Protein AF-A0A954M7Y9-F1 (afdb_monomer)

Structure (mmCIF, N/CA/C/O backbone):
data_AF-A0A954M7Y9-F1
#
_entry.id   AF-A0A954M7Y9-F1
#
loop_
_atom_site.group_PDB
_atom_site.id
_atom_site.type_symbol
_atom_site.label_atom_id
_atom_site.label_alt_id
_atom_site.label_comp_id
_atom_site.label_asym_id
_atom_site.label_entity_id
_atom_site.label_seq_id
_atom_site.pdbx_PDB_ins_code
_atom_site.Cartn_x
_atom_site.Cartn_y
_atom_site.Cartn_z
_atom_site.occupancy
_atom_site.B_iso_or_equiv
_atom_site.auth_seq_id
_atom_site.auth_comp_id
_atom_site.auth_asym_id
_atom_site.auth_atom_id
_atom_site.pdbx_PDB_model_num
ATOM 1 N N . MET A 1 1 ? 29.057 -4.338 -4.081 1.00 50.22 1 MET A N 1
ATOM 2 C CA . MET A 1 1 ? 27.644 -3.899 -4.056 1.00 50.22 1 MET A CA 1
ATOM 3 C C . MET A 1 1 ? 27.413 -3.134 -5.351 1.00 50.22 1 MET A C 1
ATOM 5 O O . MET A 1 1 ? 28.116 -2.159 -5.565 1.00 50.22 1 MET A O 1
ATOM 9 N N . LYS A 1 2 ? 26.585 -3.633 -6.277 1.00 58.19 2 LYS A N 1
ATOM 10 C CA . LYS A 1 2 ? 26.382 -2.976 -7.580 1.00 58.19 2 LYS A CA 1
ATOM 11 C C . LYS A 1 2 ? 25.437 -1.792 -7.351 1.00 58.19 2 LYS A C 1
ATOM 13 O O . LYS A 1 2 ? 24.312 -2.021 -6.918 1.00 58.19 2 LYS A O 1
ATOM 18 N N . MET A 1 3 ? 25.913 -0.558 -7.530 1.00 68.38 3 MET A N 1
ATOM 19 C CA . MET A 1 3 ? 25.055 0.622 -7.391 1.00 68.38 3 MET A CA 1
ATOM 20 C C . MET A 1 3 ? 24.027 0.617 -8.523 1.00 68.38 3 MET A C 1
ATOM 22 O O . MET A 1 3 ? 24.377 0.415 -9.684 1.00 68.38 3 MET A O 1
ATOM 26 N N . LEU A 1 4 ? 22.752 0.757 -8.165 1.00 80.38 4 LEU A N 1
ATOM 27 C CA . LEU A 1 4 ? 21.644 0.832 -9.109 1.00 80.38 4 LEU A CA 1
ATOM 28 C C . LEU A 1 4 ? 21.213 2.290 -9.204 1.00 80.38 4 LEU A C 1
ATOM 30 O O . LEU A 1 4 ? 20.890 2.902 -8.189 1.00 80.38 4 LEU A O 1
ATOM 34 N N . PHE A 1 5 ? 21.192 2.822 -10.419 1.00 85.19 5 PHE A N 1
ATOM 35 C CA . PHE A 1 5 ? 20.725 4.175 -10.700 1.00 85.19 5 PHE A CA 1
ATOM 36 C C . PHE A 1 5 ? 19.324 4.122 -11.306 1.00 85.19 5 PHE A C 1
ATOM 38 O O . PHE A 1 5 ? 18.999 3.195 -12.054 1.00 85.19 5 PHE A O 1
ATOM 45 N N . VAL A 1 6 ? 18.493 5.116 -10.997 1.00 88.38 6 VAL A N 1
ATOM 46 C CA . VAL A 1 6 ? 17.108 5.209 -11.477 1.00 88.38 6 VAL A CA 1
ATOM 47 C C . VAL A 1 6 ? 16.967 6.420 -12.393 1.00 88.38 6 VAL A C 1
ATOM 49 O O . VAL A 1 6 ? 17.434 7.509 -12.075 1.00 88.38 6 VAL A O 1
ATOM 52 N N . CYS A 1 7 ? 16.327 6.233 -13.546 1.00 87.50 7 CYS A N 1
ATOM 53 C CA . CYS A 1 7 ? 16.058 7.308 -14.492 1.00 87.50 7 CYS A CA 1
ATOM 54 C C . CYS A 1 7 ? 15.061 8.329 -13.908 1.00 87.50 7 CYS A C 1
ATOM 56 O O . CYS A 1 7 ? 13.971 7.916 -13.502 1.00 87.50 7 CYS A O 1
ATOM 58 N N . PRO A 1 8 ? 15.343 9.643 -13.971 1.00 84.88 8 PRO A N 1
ATOM 59 C CA . PRO A 1 8 ? 14.463 10.677 -13.426 1.00 84.88 8 PRO A CA 1
ATOM 60 C C . PRO A 1 8 ? 13.205 10.925 -14.270 1.00 84.88 8 PRO A C 1
ATOM 62 O O . PRO A 1 8 ? 12.248 11.508 -13.783 1.00 84.88 8 PRO A O 1
ATOM 65 N N . ARG A 1 9 ? 13.176 10.476 -15.533 1.00 83.12 9 ARG A N 1
ATOM 66 C CA . ARG A 1 9 ? 12.019 10.641 -16.432 1.00 83.12 9 ARG A CA 1
ATOM 67 C C . ARG A 1 9 ? 11.003 9.507 -16.323 1.00 83.12 9 ARG A C 1
ATOM 69 O O . ARG A 1 9 ? 9.806 9.7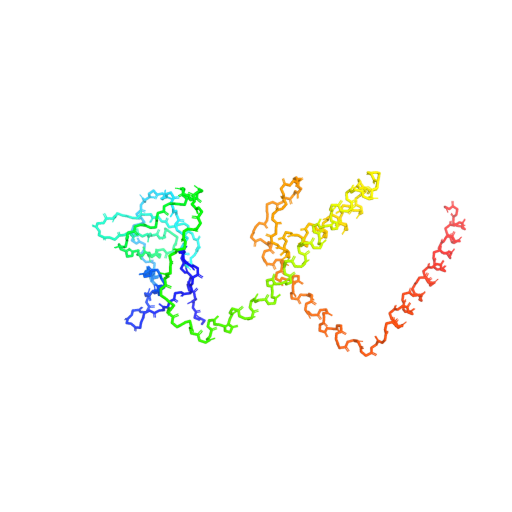49 -16.350 1.00 83.12 9 ARG A O 1
ATOM 76 N N . CYS A 1 10 ? 11.472 8.260 -16.277 1.00 84.00 10 CYS A N 1
ATOM 77 C CA . CYS A 1 10 ? 10.605 7.081 -16.395 1.00 84.00 10 CYS A CA 1
ATOM 78 C C . CYS A 1 10 ? 10.704 6.110 -15.211 1.00 84.00 10 CYS A C 1
ATOM 80 O O . CYS A 1 10 ? 10.121 5.027 -15.266 1.00 84.00 10 CYS A O 1
ATOM 82 N N . HIS A 1 11 ? 11.503 6.445 -14.193 1.00 85.62 11 HIS A N 1
ATOM 83 C CA . HIS A 1 11 ? 11.693 5.672 -12.961 1.00 85.62 11 HIS A CA 1
ATOM 84 C C . HIS A 1 11 ? 12.104 4.204 -13.185 1.00 85.62 11 HIS A C 1
ATOM 86 O O . HIS A 1 11 ? 11.869 3.337 -12.344 1.00 85.62 11 HIS A O 1
ATOM 92 N N . ARG A 1 12 ? 12.741 3.900 -14.325 1.00 86.12 12 ARG A N 1
ATOM 93 C CA . ARG A 1 12 ? 13.342 2.585 -14.589 1.00 86.12 12 ARG A CA 1
ATOM 94 C C . ARG A 1 12 ? 14.812 2.573 -14.199 1.00 86.12 12 ARG A C 1
ATOM 96 O O . ARG A 1 12 ? 15.479 3.604 -14.229 1.00 86.12 12 ARG A O 1
ATOM 103 N N . ILE A 1 13 ? 15.304 1.383 -13.873 1.00 87.75 13 ILE A N 1
ATOM 104 C CA . ILE A 1 13 ? 16.714 1.137 -13.572 1.00 87.75 13 ILE A CA 1
ATOM 105 C C . ILE A 1 13 ? 17.544 1.391 -14.836 1.00 87.75 13 ILE A C 1
ATOM 107 O O . ILE A 1 13 ? 17.198 0.897 -15.912 1.00 87.75 13 ILE A O 1
ATOM 111 N N . LEU A 1 14 ? 18.621 2.163 -14.697 1.00 87.75 14 LEU A N 1
ATOM 112 C CA . LEU A 1 14 ? 19.574 2.400 -15.773 1.00 87.75 14 LEU A CA 1
ATOM 113 C C . LEU A 1 14 ? 20.477 1.180 -15.963 1.00 87.75 14 LEU A C 1
ATOM 115 O O . LEU A 1 14 ? 20.883 0.528 -14.997 1.00 87.75 14 LEU A O 1
ATOM 119 N N . VAL A 1 15 ? 20.809 0.885 -17.215 1.00 88.12 15 VAL A N 1
ATOM 120 C CA . VAL A 1 15 ? 21.689 -0.230 -17.568 1.00 88.12 15 VAL A CA 1
ATOM 121 C C . VAL A 1 15 ? 23.091 0.326 -17.820 1.00 88.12 15 VAL A C 1
ATOM 123 O O . VAL A 1 15 ? 23.203 1.284 -18.584 1.00 88.12 15 VAL A O 1
ATOM 126 N N . PRO A 1 16 ? 24.146 -0.213 -17.180 1.00 85.69 16 PRO A N 1
ATOM 127 C CA . PRO A 1 16 ? 25.512 0.201 -17.481 1.00 85.69 16 PRO A CA 1
ATOM 128 C C . PRO A 1 16 ? 25.842 -0.146 -18.931 1.00 85.69 16 PRO A C 1
ATOM 130 O O . PRO A 1 16 ? 25.534 -1.250 -19.392 1.00 85.69 16 PRO A O 1
ATOM 133 N N . ASP A 1 17 ? 26.458 0.793 -19.635 1.00 80.25 17 ASP A N 1
ATOM 134 C CA . ASP A 1 17 ? 26.975 0.554 -20.971 1.00 80.25 17 ASP A CA 1
ATOM 135 C C . ASP A 1 17 ? 28.218 -0.347 -20.896 1.00 80.25 17 ASP A C 1
ATOM 137 O O . ASP A 1 17 ? 29.074 -0.180 -20.027 1.00 80.25 17 ASP A O 1
ATOM 141 N N . ALA A 1 18 ? 28.305 -1.343 -21.778 1.00 71.25 18 ALA A N 1
ATOM 142 C CA . ALA A 1 18 ? 29.371 -2.343 -21.721 1.00 71.25 18 ALA A CA 1
ATOM 143 C C . ALA A 1 18 ? 30.745 -1.788 -22.142 1.00 71.25 18 ALA A C 1
ATOM 145 O O . ALA A 1 18 ? 31.764 -2.374 -21.775 1.00 71.25 18 ALA A O 1
ATOM 146 N N . GLU A 1 19 ? 30.785 -0.683 -22.895 1.00 73.56 19 GLU A N 1
ATOM 147 C CA . GLU A 1 19 ? 32.031 -0.045 -23.335 1.00 73.56 19 GLU A CA 1
ATOM 148 C C . GLU A 1 19 ? 32.520 1.034 -22.359 1.00 73.56 19 GLU A C 1
ATOM 150 O O . GLU A 1 19 ? 33.711 1.349 -22.339 1.00 73.56 19 GLU A O 1
ATOM 155 N N . GLN A 1 20 ? 31.634 1.606 -21.537 1.00 72.62 20 GLN A N 1
ATOM 156 C CA . GLN A 1 20 ? 31.947 2.736 -20.662 1.00 72.62 20 GLN A CA 1
ATOM 157 C C . GLN A 1 20 ? 31.440 2.492 -19.234 1.00 72.62 20 GLN A C 1
ATOM 159 O O . GLN A 1 20 ? 30.285 2.749 -18.918 1.00 72.62 20 GLN A O 1
ATOM 164 N N . ASP A 1 21 ? 32.349 2.109 -18.332 1.00 70.94 21 ASP A N 1
ATOM 165 C CA . ASP A 1 21 ? 32.063 1.712 -16.934 1.00 70.94 21 ASP A CA 1
ATOM 166 C C . ASP A 1 21 ? 31.402 2.814 -16.062 1.00 70.94 21 ASP A C 1
ATOM 168 O O . ASP A 1 21 ? 30.919 2.568 -14.961 1.00 70.94 21 ASP A O 1
ATOM 172 N N . SER A 1 22 ? 31.353 4.055 -16.563 1.00 80.50 22 SER A N 1
ATOM 173 C CA . SER A 1 22 ? 30.741 5.223 -15.903 1.00 80.50 22 SER A CA 1
ATOM 174 C C . SER A 1 22 ? 29.470 5.735 -16.589 1.00 80.50 22 SER A C 1
ATOM 176 O O . SER A 1 22 ? 28.897 6.726 -16.128 1.00 80.50 22 SER A O 1
ATOM 178 N N . LEU A 1 23 ? 29.039 5.098 -17.682 1.00 86.00 23 LEU A N 1
ATOM 179 C CA . LEU A 1 23 ? 27.880 5.494 -18.474 1.00 86.00 23 LEU A CA 1
ATOM 180 C C . LEU A 1 23 ? 26.717 4.531 -18.229 1.00 86.00 23 LEU A C 1
ATOM 182 O O . LEU A 1 23 ? 26.855 3.315 -18.322 1.00 86.00 23 LEU A O 1
ATOM 186 N N . TYR A 1 24 ? 25.549 5.092 -17.950 1.00 87.25 24 TYR A N 1
ATOM 187 C CA . TYR A 1 24 ? 24.329 4.354 -17.669 1.00 87.25 24 TYR A CA 1
ATOM 188 C C . TYR A 1 24 ? 23.220 4.847 -18.586 1.00 87.25 24 TYR A C 1
ATOM 190 O O . TYR A 1 24 ? 22.894 6.031 -18.586 1.00 87.25 24 TYR A O 1
ATOM 198 N N . VAL A 1 25 ? 22.616 3.948 -19.355 1.00 88.56 25 VAL A N 1
ATOM 199 C CA . VAL A 1 25 ? 21.625 4.302 -20.374 1.00 88.56 25 VAL A CA 1
ATOM 200 C C . VAL A 1 25 ? 20.242 3.826 -19.953 1.00 88.56 25 VAL A C 1
ATOM 202 O O . VAL A 1 25 ? 20.046 2.723 -19.433 1.00 88.56 25 VAL A O 1
ATOM 205 N N . CYS A 1 26 ? 19.254 4.677 -20.191 1.00 87.75 26 CYS A N 1
ATOM 206 C CA . CYS A 1 26 ? 17.858 4.350 -20.008 1.00 87.75 26 CYS A CA 1
ATOM 207 C C . CYS A 1 26 ? 17.256 3.840 -21.323 1.00 87.75 26 CYS A C 1
ATOM 209 O O . CYS A 1 26 ? 16.999 4.622 -22.234 1.00 87.75 26 CYS A O 1
ATOM 211 N N . LEU A 1 27 ? 16.960 2.541 -21.416 1.00 83.88 27 LEU A N 1
ATOM 212 C CA . LEU A 1 27 ? 16.336 1.949 -22.609 1.00 83.88 27 LEU A CA 1
ATOM 213 C C . LEU A 1 27 ? 15.008 2.609 -23.052 1.00 83.88 27 LEU A C 1
ATOM 215 O O . LEU A 1 27 ? 14.814 2.753 -24.254 1.00 83.88 27 LEU A O 1
ATOM 219 N N . PRO A 1 28 ? 14.067 2.983 -22.158 1.00 82.31 28 PRO A N 1
ATOM 220 C CA . PRO A 1 28 ? 12.777 3.534 -22.588 1.00 82.31 28 PRO A CA 1
ATOM 221 C C . PRO A 1 28 ? 12.815 5.000 -23.042 1.00 82.31 28 PRO A C 1
ATOM 223 O O . PRO A 1 28 ? 12.050 5.348 -23.934 1.00 82.31 28 PRO A O 1
ATOM 226 N N . CYS A 1 29 ? 13.638 5.865 -22.435 1.00 82.06 29 CYS A N 1
ATOM 227 C CA . CYS A 1 29 ? 13.693 7.289 -22.806 1.00 82.06 29 CYS A CA 1
ATOM 228 C C . CYS A 1 29 ? 14.937 7.668 -23.619 1.00 82.06 29 CYS A C 1
ATOM 230 O O . CYS A 1 29 ? 15.011 8.784 -24.122 1.00 82.06 29 CYS A O 1
ATOM 232 N N . GLY A 1 30 ? 15.919 6.771 -23.733 1.00 82.75 30 GLY A N 1
ATOM 233 C CA . GLY A 1 30 ? 17.179 7.020 -24.430 1.00 82.75 30 GLY A CA 1
ATOM 234 C C . GLY A 1 30 ? 18.128 7.984 -23.713 1.00 82.75 30 GLY A C 1
ATOM 235 O O . GLY A 1 30 ? 19.160 8.322 -24.277 1.00 82.75 30 GLY A O 1
ATOM 236 N N . GLY A 1 31 ? 17.798 8.440 -22.500 1.00 86.12 31 GLY A N 1
ATOM 237 C CA . GLY A 1 31 ? 18.672 9.310 -21.713 1.00 86.12 31 GLY A CA 1
ATOM 238 C C . GLY A 1 31 ? 19.888 8.569 -21.162 1.00 86.12 31 GLY A C 1
ATOM 239 O O . GLY A 1 31 ? 19.782 7.399 -20.774 1.00 86.12 31 GLY A O 1
ATOM 240 N N . SER A 1 32 ? 21.022 9.259 -21.102 1.00 87.81 32 SER A N 1
ATOM 241 C CA . SER A 1 32 ? 22.279 8.752 -20.550 1.00 87.81 32 SER A CA 1
ATOM 242 C C . SER A 1 32 ? 22.670 9.512 -19.285 1.00 87.81 32 SER A C 1
ATOM 244 O O . SER A 1 32 ? 22.605 10.736 -19.213 1.00 87.81 32 SER A O 1
ATOM 246 N N . PHE A 1 33 ? 23.102 8.769 -18.271 1.00 88.44 33 PHE A N 1
ATOM 247 C CA . PHE A 1 33 ? 23.681 9.286 -17.040 1.00 88.44 33 PHE A CA 1
ATOM 248 C C . PHE A 1 33 ? 25.157 8.928 -16.985 1.00 88.44 33 PHE A C 1
ATOM 250 O O . PHE A 1 33 ? 25.519 7.762 -17.142 1.00 88.44 33 PHE A O 1
ATOM 257 N N . ARG A 1 34 ? 26.007 9.910 -16.696 1.00 87.50 34 ARG A N 1
ATOM 258 C CA . ARG A 1 34 ? 27.433 9.694 -16.487 1.00 87.50 34 ARG A CA 1
ATOM 259 C C . ARG A 1 34 ? 27.809 10.019 -15.049 1.00 87.50 34 ARG A C 1
ATOM 261 O O . ARG A 1 34 ? 27.655 11.160 -14.604 1.00 87.50 34 ARG A O 1
ATOM 268 N N . GLN A 1 35 ? 28.318 9.018 -14.335 1.00 83.19 35 GLN A N 1
ATOM 269 C CA . GLN A 1 35 ? 28.834 9.186 -12.980 1.00 83.19 35 GLN A CA 1
ATOM 270 C C . GLN A 1 35 ? 30.300 9.629 -13.044 1.00 83.19 35 GLN A C 1
ATOM 272 O O . GLN A 1 35 ? 31.119 8.989 -13.700 1.00 83.19 35 GLN A O 1
ATOM 277 N N . GLN A 1 36 ? 30.647 10.725 -12.372 1.00 74.12 36 GLN A N 1
ATOM 278 C CA . GLN A 1 36 ? 32.036 11.168 -12.284 1.00 74.12 36 GLN A CA 1
ATOM 279 C C . GLN A 1 36 ? 32.740 10.398 -11.158 1.00 74.12 36 GLN A C 1
ATOM 281 O O . GLN A 1 36 ? 32.291 10.425 -10.015 1.00 74.12 36 GLN A O 1
ATOM 286 N N . ALA A 1 37 ? 33.800 9.660 -11.501 1.00 58.03 37 ALA A N 1
ATOM 287 C CA . ALA A 1 37 ? 34.516 8.785 -10.568 1.00 58.03 37 ALA A CA 1
ATOM 288 C C . ALA A 1 37 ? 35.579 9.516 -9.728 1.00 58.03 37 ALA A C 1
ATOM 290 O O . ALA A 1 37 ? 35.956 9.015 -8.676 1.00 58.03 37 ALA A O 1
ATOM 291 N N . ASP A 1 38 ? 36.022 10.701 -10.158 1.00 54.16 38 ASP A N 1
ATOM 292 C CA . ASP A 1 38 ? 37.025 11.498 -9.453 1.00 54.16 38 ASP A CA 1
ATOM 293 C C . ASP A 1 38 ? 36.546 12.940 -9.293 1.00 54.16 38 ASP A C 1
ATOM 295 O O . ASP A 1 38 ? 36.339 13.672 -10.267 1.00 54.16 38 ASP A O 1
ATOM 299 N N . ALA A 1 39 ? 36.366 13.336 -8.035 1.00 47.41 39 ALA A N 1
ATOM 300 C CA . ALA A 1 39 ? 36.046 14.688 -7.611 1.00 47.41 39 ALA A CA 1
ATOM 301 C C . ALA A 1 39 ? 37.297 15.579 -7.700 1.00 47.41 39 ALA A C 1
ATOM 303 O O . ALA A 1 39 ? 37.823 16.048 -6.694 1.00 47.41 39 ALA A O 1
ATOM 304 N N . LEU A 1 40 ? 37.785 15.828 -8.914 1.00 43.38 40 LEU A N 1
ATOM 305 C CA . LEU A 1 40 ? 38.486 17.077 -9.178 1.00 43.38 40 LEU A CA 1
ATOM 306 C C . LEU A 1 40 ? 37.408 18.078 -9.568 1.00 43.38 40 LEU A C 1
ATOM 308 O O . LEU A 1 40 ? 36.764 17.946 -10.604 1.00 43.38 40 LEU A O 1
ATOM 312 N N . GLN A 1 41 ? 37.163 19.002 -8.645 1.00 52.00 41 GLN A N 1
ATOM 313 C CA . GLN A 1 41 ? 36.167 20.062 -8.691 1.00 52.00 41 GLN A CA 1
ATOM 314 C C . GLN A 1 41 ? 36.421 20.995 -9.889 1.00 52.00 41 GLN A C 1
ATOM 316 O O . GLN A 1 41 ? 36.915 22.110 -9.735 1.00 52.00 41 GLN A O 1
ATOM 321 N N . GLU A 1 42 ? 36.124 20.540 -11.103 1.00 50.16 42 GLU A N 1
ATOM 322 C CA . GLU A 1 42 ? 35.967 21.433 -12.243 1.00 50.16 42 GLU A CA 1
ATOM 323 C C . GLU A 1 42 ? 34.740 22.307 -11.972 1.00 50.16 42 GLU A C 1
ATOM 325 O O . GLU A 1 42 ? 33.713 21.834 -11.480 1.00 50.16 42 GLU A O 1
ATOM 330 N N . ALA A 1 43 ? 34.917 23.613 -12.178 1.00 48.44 43 ALA A N 1
ATOM 331 C CA . ALA A 1 43 ? 34.024 24.667 -11.718 1.00 48.44 43 ALA A CA 1
ATOM 332 C C . ALA A 1 43 ? 32.549 24.326 -11.968 1.00 48.44 43 ALA A C 1
ATOM 334 O O . ALA A 1 43 ? 32.127 24.149 -13.110 1.00 48.44 43 ALA A O 1
ATOM 335 N N . VAL A 1 44 ? 31.779 24.256 -10.878 1.00 52.72 44 VAL A N 1
ATOM 336 C CA . VAL A 1 44 ? 30.323 24.106 -10.909 1.00 52.72 44 VAL A CA 1
ATOM 337 C C . VAL A 1 44 ? 29.765 25.212 -11.809 1.00 52.72 44 VAL A C 1
ATOM 339 O O . VAL A 1 44 ? 29.947 26.386 -11.477 1.00 52.72 44 VAL A O 1
ATOM 342 N N . PRO A 1 45 ? 29.117 24.892 -12.943 1.00 54.66 45 PRO A N 1
ATOM 343 C CA . PRO A 1 45 ? 28.425 25.911 -13.705 1.00 54.66 45 PRO A CA 1
ATOM 344 C C . PRO A 1 45 ? 27.275 26.431 -12.839 1.00 54.66 45 PRO A C 1
ATOM 346 O O . PRO A 1 45 ? 26.382 25.677 -12.452 1.00 54.66 45 PRO A O 1
ATOM 349 N N . THR A 1 46 ? 27.322 27.717 -12.501 1.00 53.97 46 THR A N 1
ATOM 350 C CA . THR A 1 46 ? 26.238 28.438 -11.827 1.00 53.97 46 THR A CA 1
ATOM 351 C C . THR A 1 46 ? 25.088 28.610 -12.822 1.00 53.97 46 THR A C 1
ATOM 353 O O . THR A 1 46 ? 24.949 29.653 -13.454 1.00 53.97 46 THR A O 1
ATOM 356 N N . GLY A 1 47 ? 24.339 27.538 -13.064 1.00 56.91 47 GLY A N 1
ATOM 357 C CA . GLY A 1 47 ? 23.129 27.564 -13.879 1.00 56.91 47 GLY A CA 1
ATOM 358 C C . GLY A 1 47 ? 21.895 27.838 -13.023 1.00 56.91 47 GLY A C 1
ATOM 359 O O . GLY A 1 47 ? 21.886 27.596 -11.814 1.00 56.91 47 GLY A O 1
ATOM 360 N N . GLU A 1 48 ? 20.860 28.371 -13.656 1.00 59.19 48 GLU A N 1
ATOM 361 C CA . GLU A 1 48 ? 19.561 28.601 -13.028 1.00 59.19 48 GLU A CA 1
ATOM 362 C C . GLU A 1 48 ? 18.844 27.254 -12.822 1.00 59.19 48 GLU A C 1
ATOM 364 O O . GLU A 1 48 ? 19.011 26.321 -13.611 1.00 59.19 48 GLU A O 1
ATOM 369 N N . LEU A 1 49 ? 18.042 27.135 -11.759 1.00 59.31 49 LEU A N 1
ATOM 370 C CA . LEU A 1 49 ? 17.140 25.993 -11.596 1.00 59.31 49 LEU A CA 1
ATOM 371 C C . LEU A 1 49 ? 16.079 26.061 -12.700 1.00 59.31 49 LEU A C 1
ATOM 373 O O . LEU A 1 49 ? 15.252 26.974 -12.712 1.00 59.31 49 LEU A O 1
ATOM 377 N N . GLY A 1 50 ? 16.105 25.099 -13.620 1.00 58.50 50 GLY A N 1
ATOM 378 C CA . GLY A 1 50 ? 15.059 24.941 -14.621 1.00 58.50 50 GLY A CA 1
ATOM 379 C C . GLY A 1 50 ? 13.691 24.719 -13.979 1.00 58.50 50 GLY A C 1
ATOM 380 O O . GLY A 1 50 ? 13.580 24.127 -12.905 1.00 58.50 50 GLY A O 1
ATOM 381 N N . GLN A 1 51 ? 12.632 25.159 -14.662 1.00 57.53 51 GLN A N 1
ATOM 382 C CA . GLN A 1 51 ? 11.239 24.940 -14.240 1.00 57.53 51 GLN A CA 1
ATOM 383 C C . GLN A 1 51 ? 10.879 23.442 -14.125 1.00 57.53 51 GLN A C 1
ATOM 385 O O . GLN A 1 51 ? 9.963 23.101 -13.385 1.00 57.53 51 GLN A O 1
ATOM 390 N N . ASP A 1 52 ? 11.655 22.562 -14.772 1.00 64.62 52 ASP A N 1
ATOM 391 C CA . ASP A 1 52 ? 11.562 21.098 -14.704 1.00 64.62 52 ASP A CA 1
ATOM 392 C C . ASP A 1 52 ? 12.854 20.483 -14.121 1.00 64.62 52 ASP A C 1
ATOM 394 O O . ASP A 1 52 ? 13.542 19.701 -14.783 1.00 64.62 52 ASP A O 1
ATOM 398 N N . ALA A 1 53 ? 13.231 20.861 -12.896 1.00 70.94 53 ALA A N 1
ATOM 399 C CA . ALA A 1 53 ? 14.448 20.358 -12.256 1.00 70.94 53 ALA A CA 1
ATOM 400 C C . ALA A 1 53 ? 14.410 18.824 -12.087 1.00 70.94 53 ALA A C 1
ATOM 402 O O . ALA A 1 53 ? 13.679 18.278 -11.257 1.00 70.94 53 ALA A O 1
ATOM 403 N N . LEU A 1 54 ? 15.222 18.112 -12.872 1.00 82.12 54 LEU A N 1
ATOM 404 C CA . LEU A 1 54 ? 15.364 16.658 -12.786 1.00 82.12 54 LEU A CA 1
ATOM 405 C C . LEU A 1 54 ? 16.118 16.270 -11.507 1.00 82.12 54 LEU A C 1
ATOM 407 O O . LEU A 1 54 ? 17.081 16.929 -11.119 1.00 82.12 54 LEU A O 1
ATOM 411 N N . ALA A 1 55 ? 15.725 15.168 -10.866 1.00 86.25 55 ALA A N 1
ATOM 412 C CA . ALA A 1 55 ? 16.454 14.626 -9.721 1.00 86.25 55 ALA A CA 1
ATOM 413 C C . ALA A 1 55 ? 17.684 13.827 -10.180 1.00 86.25 55 ALA A C 1
ATOM 415 O O . ALA A 1 55 ? 17.604 12.992 -11.083 1.00 86.25 55 ALA A O 1
ATOM 416 N N . CYS A 1 56 ? 18.831 14.039 -9.536 1.00 86.00 56 CYS A N 1
ATOM 417 C CA . CYS A 1 56 ? 20.042 13.301 -9.869 1.00 86.00 56 CYS A CA 1
ATOM 418 C C . CYS A 1 56 ? 19.901 11.801 -9.525 1.00 86.00 56 CYS A C 1
ATOM 420 O O . CYS A 1 56 ? 19.651 11.476 -8.362 1.00 86.00 56 CYS A O 1
ATOM 422 N N . PRO A 1 57 ? 20.174 10.869 -10.460 1.00 85.25 57 PRO A N 1
ATOM 423 C CA . PRO A 1 57 ? 20.110 9.425 -10.204 1.00 85.25 57 PRO A CA 1
ATOM 424 C C . PRO A 1 57 ? 21.021 8.920 -9.081 1.00 85.25 57 PRO A C 1
ATOM 426 O O . PRO A 1 57 ? 20.772 7.849 -8.535 1.00 85.25 57 PRO A O 1
ATOM 429 N N . SER A 1 58 ? 22.098 9.652 -8.770 1.00 85.25 58 SER A N 1
ATOM 430 C CA . SER A 1 58 ? 23.099 9.233 -7.784 1.00 85.25 58 SER A CA 1
ATOM 431 C C . SER A 1 58 ? 22.856 9.787 -6.382 1.00 85.25 58 SER A C 1
ATOM 433 O O . SER A 1 58 ? 23.137 9.085 -5.416 1.00 85.25 58 SER A O 1
ATOM 435 N N . CYS A 1 59 ? 22.409 11.038 -6.246 1.00 83.12 59 CYS A N 1
ATOM 436 C CA . CYS A 1 59 ? 22.286 11.707 -4.941 1.00 83.12 59 CYS A CA 1
ATOM 437 C C . CYS A 1 59 ? 20.930 12.378 -4.701 1.00 83.12 59 CYS A C 1
ATOM 439 O O . CYS A 1 59 ? 20.749 13.019 -3.669 1.00 83.12 59 CYS A O 1
ATOM 441 N N . LEU A 1 60 ? 19.993 12.258 -5.647 1.00 84.94 60 LEU A N 1
ATOM 442 C CA . LEU A 1 60 ? 18.633 12.804 -5.581 1.00 84.94 60 LEU A CA 1
ATOM 443 C C . LEU A 1 60 ? 18.543 14.335 -5.462 1.00 84.94 60 LEU A C 1
ATOM 445 O O . LEU A 1 60 ? 17.452 14.872 -5.321 1.00 84.94 60 LEU A O 1
ATOM 449 N N . GLN A 1 61 ? 19.662 15.056 -5.556 1.00 83.12 61 GLN A N 1
ATOM 450 C CA . GLN A 1 61 ? 19.658 16.518 -5.593 1.00 83.12 61 GLN A CA 1
ATOM 451 C C . GLN A 1 61 ? 19.127 17.036 -6.936 1.00 83.12 61 GLN A C 1
ATOM 453 O O . GLN A 1 61 ? 19.339 16.370 -7.958 1.00 83.12 61 GLN A O 1
ATOM 458 N N . PRO A 1 62 ? 18.478 18.215 -6.956 1.00 81.06 62 PRO A N 1
ATOM 459 C CA . PRO A 1 62 ? 18.031 18.834 -8.196 1.00 81.06 62 PRO A CA 1
ATOM 460 C C . PRO A 1 62 ? 19.229 19.091 -9.114 1.00 81.06 62 PRO A C 1
ATOM 462 O O . PRO A 1 62 ? 20.298 19.533 -8.679 1.00 81.06 62 PRO A O 1
ATOM 465 N N . MET A 1 63 ? 19.059 18.759 -10.387 1.00 81.94 63 MET A N 1
ATOM 466 C CA . MET A 1 63 ? 20.039 19.022 -11.425 1.00 81.94 63 MET A CA 1
ATOM 467 C C . MET A 1 63 ? 19.832 20.424 -11.993 1.00 81.94 63 MET A C 1
ATOM 469 O O . MET A 1 63 ? 18.721 20.947 -12.038 1.00 81.94 63 MET A O 1
ATOM 473 N N . ILE A 1 64 ? 20.941 21.024 -12.399 1.00 81.56 64 ILE A N 1
ATOM 474 C CA . ILE A 1 64 ? 21.023 22.362 -12.960 1.00 81.56 64 ILE A CA 1
ATOM 475 C C . ILE A 1 64 ? 21.181 22.226 -14.475 1.00 81.56 64 ILE A C 1
ATOM 477 O O . ILE A 1 64 ? 22.033 21.462 -14.951 1.00 81.56 64 ILE A O 1
ATOM 481 N N . ASP A 1 65 ? 20.387 22.983 -15.226 1.00 79.00 65 ASP A N 1
ATOM 482 C CA . ASP A 1 65 ? 20.526 23.086 -16.676 1.00 79.00 65 ASP A CA 1
ATOM 483 C C . ASP A 1 65 ? 21.876 23.730 -17.013 1.00 79.00 65 ASP A C 1
ATOM 485 O O . ASP A 1 65 ? 22.221 24.794 -16.493 1.00 79.00 65 ASP A O 1
ATOM 489 N N . GLY A 1 66 ? 22.669 23.098 -17.878 1.00 68.88 66 GLY A N 1
ATOM 490 C CA . GLY A 1 66 ? 23.887 23.731 -18.380 1.00 68.88 66 GLY A CA 1
ATOM 491 C C . GLY A 1 66 ? 23.753 24.292 -19.789 1.00 68.88 66 GLY A C 1
ATOM 492 O O . GLY A 1 66 ? 22.716 24.153 -20.439 1.00 68.88 66 GLY A O 1
ATOM 493 N N . PRO A 1 67 ? 24.821 24.939 -20.283 1.00 63.12 67 PRO A N 1
ATOM 494 C CA . PRO A 1 67 ? 24.805 25.623 -21.567 1.00 63.12 67 PRO A CA 1
ATOM 495 C C . PRO A 1 67 ? 24.594 24.632 -22.721 1.00 63.12 67 PRO A C 1
ATOM 497 O O . PRO A 1 67 ? 25.474 23.856 -23.093 1.00 63.12 67 PRO A O 1
ATOM 500 N N . THR A 1 68 ? 23.399 24.678 -23.304 1.00 59.84 68 THR A N 1
ATOM 501 C CA . THR A 1 68 ? 22.970 23.899 -24.469 1.00 59.84 68 THR A CA 1
ATOM 502 C C . THR A 1 68 ? 23.659 24.385 -25.74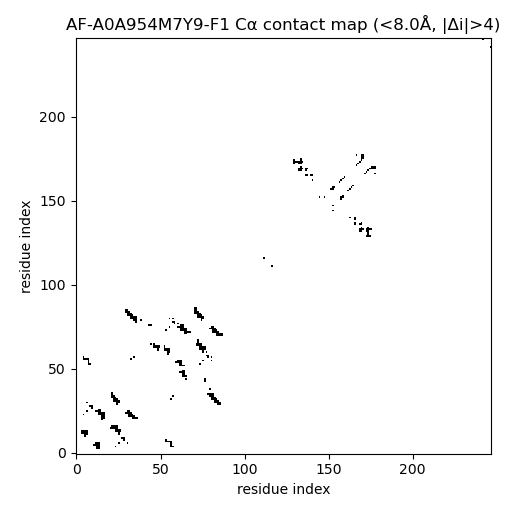3 1.00 59.84 68 THR A C 1
ATOM 504 O O . THR A 1 68 ? 23.474 25.533 -26.140 1.00 59.84 68 THR A O 1
ATOM 507 N N . THR A 1 69 ? 24.383 23.509 -26.444 1.00 57.47 69 THR A N 1
ATOM 508 C CA . THR A 1 69 ? 24.791 23.762 -27.845 1.00 57.47 69 THR A CA 1
ATOM 509 C C . THR A 1 69 ? 24.234 22.730 -28.823 1.00 57.47 69 THR A C 1
ATOM 511 O O . THR A 1 69 ? 23.908 23.090 -29.948 1.00 57.47 69 THR A O 1
ATOM 514 N N . THR A 1 70 ? 24.044 21.474 -28.408 1.00 58.94 70 THR A N 1
ATOM 515 C CA . THR A 1 70 ? 23.457 20.419 -29.265 1.00 58.94 70 THR A CA 1
ATOM 516 C C . THR A 1 70 ? 22.619 19.373 -28.520 1.00 58.94 70 THR A C 1
ATOM 518 O O . THR A 1 70 ? 21.884 18.640 -29.173 1.00 58.94 70 THR A O 1
ATOM 521 N N . GLN A 1 71 ? 22.692 19.311 -27.184 1.00 68.94 71 GLN A N 1
ATOM 522 C CA . GLN A 1 71 ? 21.967 18.380 -26.304 1.00 68.94 71 GLN A CA 1
ATOM 523 C C . GLN A 1 71 ? 21.477 19.098 -25.041 1.00 68.94 71 GLN A C 1
ATOM 525 O O . GLN A 1 71 ? 22.139 20.037 -24.591 1.00 68.94 71 GLN A O 1
ATOM 530 N N . ARG A 1 72 ? 20.329 18.682 -24.477 1.00 76.06 72 ARG A N 1
ATOM 531 C CA . ARG A 1 72 ? 19.899 19.132 -23.140 1.00 76.06 72 ARG A CA 1
ATOM 532 C C . ARG A 1 72 ? 20.742 18.395 -22.107 1.00 76.06 72 ARG A C 1
ATOM 534 O O . ARG A 1 72 ? 20.559 17.198 -21.891 1.00 76.06 72 ARG A O 1
ATOM 541 N N . LEU A 1 73 ? 21.700 19.120 -21.540 1.00 82.75 73 LEU A N 1
ATOM 542 C CA . LEU A 1 73 ? 22.669 18.605 -20.587 1.00 82.75 73 LEU A CA 1
ATOM 543 C C . LEU A 1 73 ? 22.374 19.174 -19.199 1.00 82.75 73 LEU A C 1
ATOM 545 O O . LEU A 1 73 ? 22.391 20.388 -18.993 1.00 82.75 73 LEU A O 1
ATOM 549 N N . HIS A 1 74 ? 22.167 18.270 -18.251 1.00 84.81 74 HIS A N 1
ATOM 550 C CA . HIS A 1 74 ? 21.866 18.561 -16.857 1.00 84.81 74 HIS A CA 1
ATOM 551 C C . HIS A 1 74 ? 23.050 18.154 -15.980 1.00 84.81 74 HIS A C 1
ATOM 553 O O . HIS A 1 74 ? 23.639 17.088 -16.177 1.00 84.81 74 HIS A O 1
ATOM 559 N N . HIS A 1 75 ? 23.375 18.964 -14.974 1.00 85.06 75 HIS A N 1
ATOM 560 C CA . HIS A 1 75 ? 24.542 18.785 -14.105 1.00 85.06 75 HIS A CA 1
ATOM 561 C C . HIS A 1 75 ? 24.104 18.773 -12.646 1.00 85.06 75 HIS A C 1
ATOM 563 O O . HIS A 1 75 ? 23.359 19.643 -12.208 1.00 85.06 75 HIS A O 1
ATOM 569 N N . CYS A 1 76 ? 24.589 17.825 -11.853 1.00 83.06 76 CYS A N 1
ATOM 570 C CA . CYS A 1 76 ? 24.363 17.849 -10.416 1.00 83.06 76 CYS A CA 1
ATOM 571 C C . CYS A 1 76 ? 25.494 18.602 -9.705 1.00 83.06 76 CYS A C 1
ATOM 573 O O . CYS A 1 76 ? 26.627 18.123 -9.673 1.00 83.06 76 CYS A O 1
ATOM 575 N N . GLY A 1 77 ? 25.180 19.728 -9.057 1.00 72.06 77 GLY A N 1
ATOM 576 C CA . GLY A 1 77 ? 26.159 20.510 -8.287 1.00 72.06 77 GLY A CA 1
ATOM 577 C C . GLY A 1 77 ? 26.691 19.816 -7.023 1.00 72.06 77 GLY A C 1
ATOM 578 O O . GLY A 1 77 ? 27.694 20.251 -6.469 1.00 72.06 77 GLY A O 1
ATOM 579 N N . SER A 1 78 ? 26.044 18.736 -6.567 1.00 75.81 78 SER A N 1
ATOM 580 C CA . SER A 1 78 ? 26.434 18.008 -5.351 1.00 75.81 78 SER A CA 1
ATOM 581 C C . SER A 1 78 ? 27.362 16.821 -5.626 1.00 75.81 78 SER A C 1
ATOM 583 O O . SER A 1 78 ? 28.340 16.643 -4.907 1.00 75.81 78 SER A O 1
ATOM 585 N N . CYS A 1 79 ? 27.079 16.014 -6.656 1.00 77.88 79 CYS A N 1
ATOM 586 C CA . CYS A 1 79 ? 27.864 14.810 -6.965 1.00 77.88 79 CYS A CA 1
ATOM 587 C C . CYS A 1 79 ? 28.624 14.870 -8.300 1.00 77.88 79 CYS A C 1
ATOM 589 O O . CYS A 1 79 ? 29.313 13.913 -8.643 1.00 77.88 79 CYS A O 1
ATOM 591 N N . GLY A 1 80 ? 28.468 15.941 -9.087 1.00 75.88 80 GLY A N 1
ATOM 592 C CA . GLY A 1 80 ? 29.081 16.068 -10.415 1.00 75.88 80 GLY A CA 1
ATOM 593 C C . GLY A 1 80 ? 28.459 15.175 -11.498 1.00 75.88 80 GLY A C 1
ATOM 594 O O . GLY A 1 80 ? 28.943 15.141 -12.626 1.00 75.88 80 GLY A O 1
ATOM 595 N N . GLY A 1 81 ? 27.383 14.442 -11.190 1.00 83.44 81 GLY A N 1
ATOM 596 C CA . GLY A 1 81 ? 26.691 13.594 -12.161 1.00 83.44 81 GLY A CA 1
ATOM 597 C C . GLY A 1 81 ? 26.120 14.402 -13.328 1.00 83.44 81 GLY A C 1
ATOM 598 O O . GLY A 1 81 ? 25.543 15.473 -13.121 1.00 83.44 81 GLY A O 1
ATOM 599 N N . ARG A 1 82 ? 26.251 13.873 -14.549 1.00 87.31 82 ARG A N 1
ATOM 600 C CA . ARG A 1 82 ? 25.734 14.497 -15.776 1.00 87.31 82 ARG A CA 1
ATOM 601 C C . ARG A 1 82 ? 24.628 13.653 -16.388 1.00 87.31 82 ARG A C 1
ATOM 603 O O . ARG A 1 82 ? 24.763 12.434 -16.458 1.00 87.31 82 ARG A O 1
ATOM 610 N N . TRP A 1 83 ? 23.549 14.297 -16.817 1.00 86.88 83 TRP A N 1
ATOM 611 C CA . TRP A 1 83 ? 22.427 13.659 -17.499 1.00 86.88 83 TRP A CA 1
ATOM 612 C C . TRP A 1 83 ? 22.213 14.310 -18.862 1.00 86.88 83 TRP A C 1
ATOM 614 O O . TRP A 1 83 ? 22.060 15.526 -18.960 1.00 86.88 83 TRP A O 1
ATOM 624 N N . GLU A 1 84 ? 22.206 13.490 -19.903 1.00 87.06 84 GLU A N 1
ATOM 625 C CA . GLU A 1 84 ? 22.040 13.897 -21.294 1.00 87.06 84 GLU A CA 1
ATOM 626 C C . GLU A 1 84 ? 20.695 13.379 -21.805 1.00 87.06 84 GLU A C 1
ATOM 628 O O . GLU A 1 84 ? 20.397 12.182 -21.742 1.00 87.06 84 GLU A O 1
ATOM 633 N N . GLU A 1 85 ? 19.862 14.290 -22.308 1.00 81.62 85 GLU A N 1
ATOM 634 C CA . GLU A 1 85 ? 18.621 13.929 -22.986 1.00 81.62 85 GLU A CA 1
ATOM 635 C C . GLU A 1 85 ? 18.834 13.919 -24.510 1.00 81.62 85 GLU A C 1
ATOM 637 O O . GLU A 1 85 ? 19.322 14.913 -25.068 1.00 81.62 85 GLU A O 1
ATOM 642 N N . PRO A 1 86 ? 18.442 12.841 -25.218 1.00 69.75 86 PRO A N 1
ATOM 643 C CA . PRO A 1 86 ? 18.438 12.848 -26.673 1.00 69.75 86 PRO A CA 1
ATOM 644 C C . PRO A 1 86 ? 17.442 13.903 -27.169 1.00 69.75 86 PRO A C 1
ATOM 646 O O . PRO A 1 86 ? 16.327 13.998 -26.652 1.00 69.75 86 PRO A O 1
ATOM 649 N N . LEU A 1 87 ? 17.819 14.691 -28.184 1.00 63.28 87 LEU A N 1
ATOM 650 C CA . LEU A 1 87 ? 16.910 15.620 -28.870 1.00 63.28 87 LEU A CA 1
ATOM 651 C C . LEU A 1 87 ? 15.857 14.837 -29.674 1.00 63.28 87 LEU A C 1
ATOM 653 O O . LEU A 1 87 ? 15.922 14.726 -30.895 1.00 63.28 87 LEU A O 1
ATOM 657 N N . GLY A 1 88 ? 14.883 14.266 -28.976 1.00 54.19 88 GLY A N 1
ATOM 658 C CA . GLY A 1 88 ? 13.562 13.963 -29.514 1.00 54.19 88 GLY A CA 1
ATOM 659 C C . GLY A 1 88 ? 12.623 15.149 -29.266 1.00 54.19 88 GLY A C 1
ATOM 660 O O . GLY A 1 88 ? 12.921 15.983 -28.406 1.00 54.19 88 GLY A O 1
ATOM 661 N N . PRO A 1 89 ? 11.503 15.270 -30.005 1.00 43.47 89 PRO A N 1
ATOM 662 C CA . PRO A 1 89 ? 10.541 16.343 -29.771 1.00 43.47 89 PRO A CA 1
ATOM 663 C C . PRO A 1 89 ? 10.122 16.322 -28.298 1.00 43.47 89 PRO A C 1
ATOM 665 O O . PRO A 1 89 ? 9.793 15.263 -27.762 1.00 43.47 89 PRO A O 1
ATOM 668 N N . ALA A 1 90 ? 10.211 17.484 -27.649 1.00 44.44 90 ALA A N 1
ATOM 669 C CA . ALA A 1 90 ? 9.927 17.655 -26.231 1.00 44.44 90 ALA A CA 1
ATOM 670 C C . ALA A 1 90 ? 8.621 16.937 -25.841 1.00 44.44 90 ALA A C 1
ATOM 672 O O . ALA A 1 90 ? 7.639 17.049 -26.583 1.00 44.44 90 ALA A O 1
ATOM 673 N N . PRO A 1 91 ? 8.562 16.224 -24.699 1.00 41.56 91 PRO A N 1
ATOM 674 C CA . PRO A 1 91 ? 7.274 15.813 -24.168 1.00 41.56 91 PRO A CA 1
ATOM 675 C C . PRO A 1 91 ? 6.465 17.089 -23.931 1.00 41.56 91 PRO A C 1
ATOM 677 O O . PRO A 1 91 ? 6.899 17.974 -23.194 1.00 41.56 91 PRO A O 1
ATOM 680 N N . ALA A 1 92 ? 5.339 17.208 -24.634 1.00 36.91 92 ALA A N 1
ATOM 681 C CA . ALA A 1 92 ? 4.398 18.294 -24.442 1.00 36.91 92 ALA A CA 1
ATOM 682 C C . ALA A 1 92 ? 4.053 18.389 -22.950 1.00 36.91 92 ALA A C 1
ATOM 684 O O . ALA A 1 92 ? 3.754 17.377 -22.311 1.00 36.91 92 ALA A O 1
ATOM 685 N N . SER A 1 93 ? 4.141 19.603 -22.413 1.00 36.84 93 SER A N 1
ATOM 686 C CA . SER A 1 93 ? 3.736 19.952 -21.057 1.00 36.84 93 SER A CA 1
ATOM 687 C C . SER A 1 93 ? 2.342 19.390 -20.731 1.00 36.84 93 SER A C 1
ATOM 689 O O . SER A 1 93 ? 1.488 19.324 -21.620 1.00 36.84 93 SER A O 1
ATOM 691 N N . PRO A 1 94 ? 2.067 19.003 -19.474 1.00 42.97 94 PRO A N 1
ATOM 692 C CA . PRO A 1 94 ? 0.821 18.353 -19.075 1.00 42.97 94 PRO A CA 1
ATOM 693 C C . PRO A 1 94 ? -0.305 19.372 -18.845 1.00 42.97 94 PRO A C 1
ATOM 695 O O . PRO A 1 94 ? -1.057 19.271 -17.881 1.00 42.97 94 PRO A O 1
ATOM 698 N N . GLU A 1 95 ? -0.442 20.358 -19.725 1.00 39.03 95 GLU A N 1
ATOM 699 C CA . GLU A 1 95 ? -1.532 21.323 -19.680 1.00 39.03 95 GLU A CA 1
ATOM 700 C C . GLU A 1 95 ? -2.222 21.312 -21.040 1.00 39.03 95 GLU A C 1
ATOM 702 O O . GLU A 1 95 ? -1.674 21.783 -22.031 1.00 39.03 95 GLU A O 1
ATOM 707 N N . THR A 1 96 ? -3.434 20.749 -21.058 1.00 37.03 96 THR A N 1
ATOM 708 C CA . THR A 1 96 ? -4.439 20.686 -22.145 1.00 37.03 96 THR A CA 1
ATOM 709 C C . THR A 1 96 ? -4.713 19.263 -22.644 1.00 37.03 96 THR A C 1
ATOM 711 O O . THR A 1 96 ? -4.511 18.927 -23.805 1.00 37.03 96 THR A O 1
ATOM 714 N N . ALA A 1 97 ? -5.250 18.415 -21.768 1.00 39.66 97 ALA A N 1
ATOM 715 C CA . ALA A 1 97 ? -5.981 17.215 -22.179 1.00 39.66 97 ALA A CA 1
ATOM 716 C C . ALA A 1 97 ? -7.239 17.047 -21.314 1.00 39.66 97 ALA A C 1
ATOM 718 O O . ALA A 1 97 ? -7.445 16.034 -20.656 1.00 39.66 97 ALA A O 1
ATOM 719 N N . SER A 1 98 ? -8.078 18.084 -21.300 1.00 43.69 98 SER A N 1
ATOM 720 C CA . SER A 1 98 ? -9.489 17.952 -20.949 1.00 43.69 98 SER A CA 1
ATOM 721 C C . SER A 1 98 ? -10.285 18.192 -22.230 1.00 43.69 98 SER A C 1
ATOM 723 O O . SER A 1 98 ? -10.035 19.168 -22.933 1.00 43.69 98 SER A O 1
ATOM 725 N N . ASN A 1 99 ? -11.201 17.273 -22.529 1.00 44.78 99 ASN A N 1
ATOM 726 C CA . ASN A 1 99 ? -12.002 17.139 -23.751 1.00 44.78 99 ASN A CA 1
ATOM 727 C C . ASN A 1 99 ? -11.296 16.581 -24.991 1.00 44.78 99 ASN A C 1
ATOM 729 O O . ASN A 1 99 ? -11.082 17.288 -25.970 1.00 44.78 99 ASN A O 1
ATOM 733 N N . GLN A 1 100 ? -11.145 15.256 -25.035 1.00 37.97 100 GLN A N 1
ATOM 734 C CA . GLN A 1 100 ? -11.549 14.537 -26.244 1.00 37.97 100 GLN A CA 1
ATOM 735 C C . GLN A 1 100 ? -12.078 13.137 -25.911 1.00 37.97 100 GLN A C 1
ATOM 737 O O . GLN A 1 100 ? -11.380 12.268 -25.398 1.00 37.97 100 GLN A O 1
ATOM 742 N N . LEU A 1 101 ? -13.372 12.982 -26.188 1.00 39.38 101 LEU A N 1
ATOM 743 C CA . LEU A 1 101 ? -14.139 11.741 -26.248 1.00 39.38 101 LEU A CA 1
ATOM 744 C C . LEU A 1 101 ? -13.447 10.756 -27.218 1.00 39.38 101 LEU A C 1
ATOM 746 O O . LEU A 1 101 ? -12.960 11.207 -28.257 1.00 39.38 101 LEU A O 1
ATOM 750 N N . PRO A 1 102 ? -13.375 9.443 -26.929 1.00 44.66 102 PRO A N 1
ATOM 751 C CA . PRO A 1 102 ? -12.538 8.544 -27.708 1.00 44.66 102 PRO A CA 1
ATOM 752 C C . PRO A 1 102 ? -13.194 8.233 -29.054 1.00 44.66 102 PRO A C 1
ATOM 754 O O . PRO A 1 102 ? -14.192 7.516 -29.131 1.00 44.66 102 PRO A O 1
ATOM 757 N N . THR A 1 103 ? -12.603 8.754 -30.125 1.00 33.72 103 THR A N 1
ATOM 758 C CA . THR A 1 103 ? -12.824 8.255 -31.481 1.00 33.72 103 THR A CA 1
ATOM 759 C C . THR A 1 103 ? -12.100 6.920 -31.611 1.00 33.72 103 THR A C 1
ATOM 761 O O . THR A 1 103 ? -10.891 6.823 -31.402 1.00 33.72 103 THR A O 1
ATOM 764 N N . THR A 1 104 ? -12.859 5.880 -31.934 1.00 44.81 104 THR A N 1
ATOM 765 C CA . THR A 1 104 ? -12.379 4.566 -32.351 1.00 44.81 104 THR A CA 1
ATOM 766 C C . THR A 1 104 ? -11.456 4.711 -33.560 1.00 44.81 104 THR A C 1
ATOM 768 O O . THR A 1 104 ? -11.920 4.913 -34.678 1.00 44.81 104 THR A O 1
ATOM 771 N N . THR A 1 105 ? -10.152 4.567 -33.336 1.00 38.97 105 THR A N 1
ATOM 772 C CA . THR A 1 105 ? -9.176 4.313 -34.397 1.00 38.97 105 THR A CA 1
ATOM 773 C C . THR A 1 105 ? -8.381 3.081 -33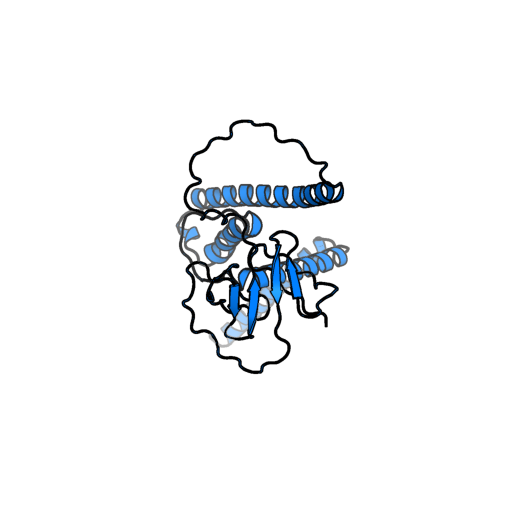.996 1.00 38.97 105 THR A C 1
ATOM 775 O O . THR A 1 105 ? -7.593 3.109 -33.051 1.00 38.97 105 THR A O 1
ATOM 778 N N . GLU A 1 106 ? -8.655 1.981 -34.696 1.00 49.53 106 GLU A N 1
ATOM 779 C CA . GLU A 1 106 ? -7.882 0.743 -34.663 1.00 49.53 106 GLU A CA 1
ATOM 780 C C . GLU A 1 106 ? -6.389 1.055 -34.835 1.00 49.53 106 GLU A C 1
ATOM 782 O O . GLU A 1 106 ? -5.963 1.606 -35.848 1.00 49.53 106 GLU A O 1
ATOM 787 N N . SER A 1 107 ? -5.594 0.704 -33.825 1.00 37.88 107 SER A N 1
ATOM 788 C CA . SER A 1 107 ? -4.133 0.718 -33.878 1.00 37.88 107 SER A CA 1
ATOM 789 C C . SER A 1 107 ? -3.651 -0.735 -33.827 1.00 37.88 107 SER A C 1
ATOM 791 O O . SER A 1 107 ? -4.223 -1.532 -33.072 1.00 37.88 107 SER A O 1
ATOM 793 N N . PRO A 1 108 ? -2.666 -1.128 -34.653 1.00 44.38 108 PRO A N 1
ATOM 794 C CA . PRO A 1 108 ? -2.365 -2.525 -34.914 1.00 44.38 108 PRO A CA 1
ATOM 795 C C . PRO A 1 108 ? -1.783 -3.180 -33.661 1.00 44.38 108 PRO A C 1
ATOM 797 O O . PRO A 1 108 ? -0.826 -2.693 -33.059 1.00 44.38 108 PRO A O 1
ATOM 800 N N . VAL A 1 109 ? -2.378 -4.306 -33.273 1.00 49.31 109 VAL A N 1
ATOM 801 C CA . VAL A 1 109 ? -1.960 -5.127 -32.137 1.00 49.31 109 VAL A CA 1
ATOM 802 C C . VAL A 1 109 ? -0.563 -5.682 -32.424 1.00 49.31 109 VAL A C 1
ATOM 804 O O . VAL A 1 109 ? -0.406 -6.691 -33.109 1.00 49.31 109 VAL A O 1
ATOM 807 N N . ALA A 1 110 ? 0.473 -5.023 -31.901 1.00 58.44 110 ALA A N 1
ATOM 808 C CA . ALA A 1 110 ? 1.768 -5.664 -31.713 1.00 58.44 110 ALA A CA 1
ATOM 809 C C . ALA A 1 110 ? 1.559 -6.896 -30.812 1.00 58.44 110 ALA A C 1
ATOM 811 O O . ALA A 1 110 ? 0.771 -6.809 -29.863 1.00 58.44 110 ALA A O 1
ATOM 812 N N . PRO A 1 111 ? 2.223 -8.040 -31.066 1.00 51.75 111 PRO A N 1
ATOM 813 C CA . PRO A 1 111 ? 2.063 -9.213 -30.223 1.00 51.75 111 PRO A CA 1
ATOM 814 C C . PRO A 1 111 ? 2.579 -8.866 -28.828 1.00 51.75 111 PRO A C 1
ATOM 816 O O . PRO A 1 111 ? 3.783 -8.796 -28.581 1.00 51.75 111 PRO A O 1
ATOM 819 N N . THR A 1 112 ? 1.656 -8.599 -27.906 1.00 60.28 112 THR A N 1
ATOM 820 C CA . THR A 1 112 ? 1.965 -8.467 -26.488 1.00 60.28 112 THR A CA 1
ATOM 821 C C . THR A 1 112 ? 2.687 -9.737 -26.078 1.00 60.28 112 THR A C 1
ATOM 823 O O . THR A 1 112 ? 2.143 -10.831 -26.244 1.00 60.28 112 THR A O 1
ATOM 826 N N . SER A 1 113 ? 3.921 -9.603 -25.594 1.00 76.12 113 SER A N 1
ATOM 827 C CA . SER A 1 113 ? 4.687 -10.755 -25.134 1.00 76.12 113 SER A CA 1
ATOM 828 C C . SER A 1 113 ? 3.858 -11.525 -24.102 1.00 76.12 113 SER A C 1
ATOM 830 O O . SER A 1 113 ? 3.152 -10.931 -23.286 1.00 76.12 113 SER A O 1
ATOM 832 N N . PHE A 1 114 ? 3.930 -12.854 -24.129 1.00 79.44 114 PHE A N 1
ATOM 833 C CA . PHE A 1 114 ? 3.223 -13.711 -23.171 1.00 79.44 114 PHE A CA 1
ATOM 834 C C . PHE A 1 114 ? 3.504 -13.294 -21.714 1.00 79.44 114 PHE A C 1
ATOM 836 O O . PHE A 1 114 ? 2.615 -13.310 -20.868 1.00 79.44 114 PHE A O 1
ATOM 843 N N . ALA A 1 115 ? 4.715 -12.796 -21.442 1.00 80.56 115 ALA A N 1
ATOM 844 C CA . ALA A 1 115 ? 5.086 -12.200 -20.163 1.00 80.56 115 ALA A CA 1
ATOM 845 C C . ALA A 1 115 ? 4.241 -10.961 -19.796 1.00 80.56 115 ALA A C 1
ATOM 847 O O . ALA A 1 115 ? 3.817 -10.843 -18.651 1.00 80.56 115 ALA A O 1
ATOM 848 N N . GLN A 1 116 ? 3.942 -10.067 -20.745 1.00 80.56 116 GLN A N 1
ATOM 849 C CA . GLN A 1 116 ? 3.066 -8.908 -20.526 1.00 80.56 116 GLN A CA 1
ATOM 850 C C . GLN A 1 116 ? 1.630 -9.346 -20.193 1.00 80.56 116 GLN A C 1
ATOM 852 O O . GLN A 1 116 ? 1.001 -8.763 -19.313 1.00 80.56 116 GLN A O 1
ATOM 857 N N . GLN A 1 117 ? 1.120 -10.388 -20.858 1.00 82.81 117 GLN A N 1
ATOM 858 C CA . GLN A 1 117 ? -0.214 -10.942 -20.589 1.00 82.81 117 GLN A CA 1
ATOM 859 C C . GLN A 1 117 ? -0.287 -11.645 -19.232 1.00 82.81 117 GLN A C 1
ATOM 861 O O . GLN A 1 117 ? -1.261 -11.457 -18.505 1.00 82.81 117 GLN A O 1
ATOM 866 N N . LEU A 1 118 ? 0.757 -12.382 -18.846 1.00 85.44 118 LEU A N 1
ATOM 867 C CA . LEU A 1 118 ? 0.862 -12.960 -17.507 1.00 85.44 118 LEU A CA 1
ATOM 868 C C . LEU A 1 118 ? 0.939 -11.877 -16.426 1.00 85.44 118 LEU A C 1
ATOM 870 O O . LEU A 1 118 ? 0.223 -11.962 -15.433 1.00 85.44 118 LEU A O 1
ATOM 874 N N . MET A 1 119 ? 1.749 -10.834 -16.628 1.00 82.62 119 MET A N 1
ATOM 875 C CA . MET A 1 119 ? 1.853 -9.712 -15.686 1.00 82.62 119 MET A CA 1
ATOM 876 C C . MET A 1 119 ? 0.540 -8.931 -15.580 1.00 82.62 119 MET A C 1
ATOM 878 O O . MET A 1 119 ? 0.132 -8.547 -14.485 1.00 82.62 119 MET A O 1
ATOM 882 N N . TYR A 1 120 ? -0.170 -8.748 -16.697 1.00 80.06 120 TYR A N 1
ATOM 883 C CA . TYR A 1 120 ? -1.502 -8.155 -16.689 1.00 80.06 120 TYR A CA 1
ATOM 884 C C . TYR A 1 120 ? -2.497 -9.032 -15.914 1.00 80.06 120 TYR A C 1
ATOM 886 O O . TYR A 1 120 ? -3.193 -8.523 -15.034 1.00 80.06 120 TYR A O 1
ATOM 894 N N . GLY A 1 121 ? -2.493 -10.347 -16.158 1.00 86.88 121 GLY A N 1
ATOM 895 C CA . GLY A 1 121 ? -3.315 -11.324 -15.441 1.00 86.88 121 GLY A CA 1
ATOM 896 C C . GLY A 1 121 ? -3.038 -11.368 -13.935 1.00 86.88 121 GLY A C 1
ATOM 897 O O . GLY A 1 121 ? -3.979 -11.424 -13.151 1.00 86.88 121 GLY A O 1
ATOM 898 N N . LEU A 1 122 ? -1.774 -11.239 -13.521 1.00 81.00 122 LEU A N 1
ATOM 899 C CA . LEU A 1 122 ? -1.364 -11.121 -12.115 1.00 81.00 122 LEU A CA 1
ATOM 900 C C . LEU A 1 122 ? -1.867 -9.828 -11.452 1.00 81.00 122 LEU A C 1
ATOM 902 O O . LEU A 1 122 ? -2.094 -9.807 -10.246 1.00 81.00 122 LEU A O 1
ATOM 906 N N . SER A 1 123 ? -2.082 -8.760 -12.227 1.00 81.12 123 SER A N 1
ATOM 907 C CA . SER A 1 123 ? -2.598 -7.481 -11.716 1.00 81.12 123 SER A CA 1
ATOM 908 C C . SER A 1 123 ? -4.131 -7.386 -11.680 1.00 81.12 123 SER A C 1
ATOM 910 O O . SER A 1 123 ? -4.669 -6.538 -10.969 1.00 81.12 123 SER A O 1
ATOM 912 N N . LEU A 1 124 ? -4.850 -8.242 -12.417 1.00 83.50 124 LEU A N 1
ATOM 913 C CA . LEU A 1 124 ? -6.318 -8.297 -12.407 1.00 83.50 124 LEU A CA 1
ATOM 914 C C . LEU A 1 124 ? -6.927 -8.585 -11.025 1.00 83.50 124 LEU A C 1
ATOM 916 O O . LEU A 1 124 ? -7.836 -7.843 -10.646 1.00 83.50 124 LEU A O 1
ATOM 920 N N . PRO A 1 125 ? -6.467 -9.589 -10.248 1.00 79.50 125 PRO A N 1
ATOM 921 C CA . PRO A 1 125 ? -7.030 -9.841 -8.924 1.00 79.50 125 PRO A CA 1
ATOM 922 C C . PRO A 1 125 ? -6.796 -8.662 -7.977 1.00 79.50 125 PRO A C 1
ATOM 924 O O . PRO A 1 125 ? -7.712 -8.269 -7.266 1.00 79.50 125 PRO A O 1
ATOM 927 N N . GLU A 1 126 ? -5.623 -8.028 -8.025 1.00 84.38 126 GLU A N 1
ATOM 928 C CA . GLU A 1 126 ? -5.333 -6.839 -7.214 1.00 84.38 126 GLU A CA 1
ATOM 929 C C . GLU A 1 126 ? -6.259 -5.665 -7.572 1.00 84.38 126 GLU A C 1
ATOM 931 O O . GLU A 1 126 ? -6.784 -4.984 -6.692 1.00 84.38 126 GLU A O 1
ATOM 936 N N . ARG A 1 127 ? -6.512 -5.439 -8.868 1.00 83.81 127 ARG A N 1
ATOM 937 C CA . ARG A 1 127 ? -7.452 -4.404 -9.336 1.00 83.81 127 ARG A CA 1
ATOM 938 C C . ARG A 1 127 ? -8.888 -4.699 -8.899 1.00 83.81 127 ARG A C 1
ATOM 940 O O . ARG A 1 127 ? -9.606 -3.777 -8.508 1.00 83.81 127 ARG A O 1
ATOM 947 N N . LEU A 1 128 ? -9.299 -5.966 -8.940 1.00 88.00 128 LEU A N 1
ATOM 948 C CA . LEU A 1 128 ? -10.615 -6.399 -8.474 1.00 88.00 128 LEU A CA 1
ATOM 949 C C . LEU A 1 128 ? -10.756 -6.204 -6.958 1.00 88.00 128 LEU A C 1
ATOM 951 O O . LEU A 1 128 ? -11.762 -5.682 -6.493 1.00 88.00 128 LEU A O 1
ATOM 955 N N . LEU A 1 129 ? -9.727 -6.553 -6.187 1.00 84.00 129 LEU A N 1
ATOM 956 C CA . LEU A 1 129 ? -9.724 -6.351 -4.741 1.00 84.00 129 LEU A CA 1
ATOM 957 C C . LEU A 1 129 ? -9.789 -4.864 -4.382 1.00 84.00 129 LEU A C 1
ATOM 959 O O . LEU A 1 129 ? -10.643 -4.479 -3.587 1.00 84.00 129 LEU A O 1
ATOM 963 N N . ARG A 1 130 ? -8.966 -4.010 -5.009 1.00 83.44 130 ARG A N 1
ATOM 964 C CA . ARG A 1 130 ? -9.012 -2.555 -4.776 1.00 83.44 130 ARG A CA 1
ATOM 965 C C . ARG A 1 130 ? -10.390 -1.960 -5.063 1.00 83.44 130 ARG A C 1
ATOM 967 O O . ARG A 1 130 ? -10.890 -1.156 -4.281 1.00 83.44 130 ARG A O 1
ATOM 974 N N . THR A 1 131 ? -11.026 -2.377 -6.154 1.00 86.19 131 THR A N 1
ATOM 975 C CA . THR A 1 131 ? -12.355 -1.871 -6.530 1.00 86.19 131 THR A CA 1
ATOM 976 C C . THR A 1 131 ? -13.446 -2.358 -5.584 1.00 86.19 131 THR A C 1
ATOM 978 O O . THR A 1 131 ? -14.238 -1.546 -5.114 1.00 86.19 131 THR A O 1
ATOM 981 N N . VAL A 1 132 ? -13.461 -3.645 -5.230 1.00 90.25 132 VAL A N 1
ATOM 982 C CA . VAL A 1 132 ? -14.440 -4.193 -4.279 1.00 90.25 132 VAL A CA 1
ATOM 983 C C . VAL A 1 132 ? -14.293 -3.547 -2.901 1.00 90.25 132 VAL A C 1
ATOM 985 O O . VAL A 1 132 ? -15.294 -3.153 -2.297 1.00 90.25 132 VAL A O 1
ATOM 988 N N . VAL A 1 133 ? -13.060 -3.388 -2.411 1.00 87.56 133 VAL A N 1
ATOM 989 C CA . V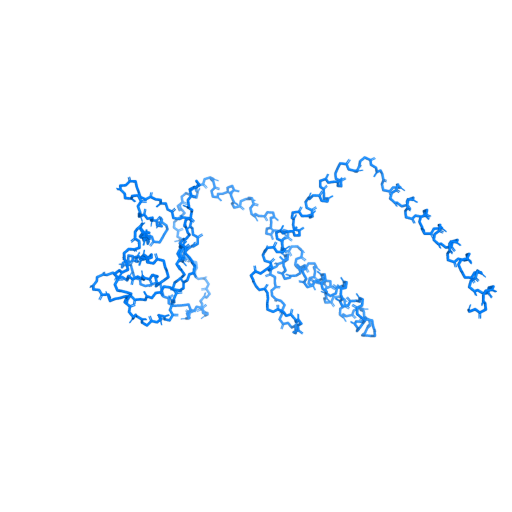AL A 1 133 ? -12.798 -2.766 -1.106 1.00 87.56 133 VAL A CA 1
ATOM 990 C C . VAL A 1 133 ? -13.179 -1.292 -1.118 1.00 87.56 133 VAL A C 1
ATOM 992 O O . VAL A 1 133 ? -13.894 -0.858 -0.224 1.00 87.56 133 VAL A O 1
ATOM 995 N N . GLY A 1 134 ? -12.772 -0.523 -2.129 1.00 86.81 134 GLY A N 1
ATOM 996 C CA . GLY A 1 134 ? -13.103 0.900 -2.170 1.00 86.81 134 GLY A CA 1
ATOM 997 C C . GLY A 1 134 ? -14.600 1.164 -2.332 1.00 86.81 134 GLY A C 1
ATOM 998 O O . GLY A 1 134 ? -15.132 2.032 -1.646 1.00 86.81 134 GLY A O 1
ATOM 999 N N . VAL A 1 135 ? -15.305 0.378 -3.157 1.00 91.06 135 VAL A N 1
ATOM 1000 C CA . VAL A 1 135 ? -16.766 0.498 -3.305 1.00 91.06 135 VAL A CA 1
ATOM 1001 C C . VAL A 1 135 ? -17.471 0.135 -2.002 1.00 91.06 135 VAL A C 1
ATOM 1003 O O . VAL A 1 135 ? -18.277 0.919 -1.509 1.00 91.06 135 VAL A O 1
ATOM 1006 N N . SER A 1 136 ? -17.155 -1.014 -1.402 1.00 90.31 136 SER A N 1
ATOM 1007 C CA . SER A 1 136 ? -17.800 -1.422 -0.148 1.00 90.31 136 SER A CA 1
ATOM 1008 C C . SER A 1 136 ? -17.491 -0.453 0.999 1.00 90.31 136 SER A C 1
ATOM 1010 O O . SER A 1 136 ? -18.417 0.001 1.667 1.00 90.31 136 SER A O 1
ATOM 1012 N N . ALA A 1 137 ? -16.232 -0.046 1.178 1.00 85.56 137 ALA A N 1
ATOM 1013 C CA . ALA A 1 137 ? -15.834 0.930 2.193 1.00 85.56 137 ALA A CA 1
ATOM 1014 C C . ALA A 1 137 ? -16.483 2.304 1.967 1.00 85.56 137 ALA A C 1
ATOM 1016 O O . ALA A 1 137 ? -16.960 2.913 2.923 1.00 85.56 137 ALA A O 1
ATOM 1017 N N . GLY A 1 138 ? -16.572 2.764 0.716 1.00 87.00 138 GLY A N 1
ATOM 1018 C CA . GLY A 1 138 ? -17.264 4.002 0.360 1.00 87.00 138 GLY A CA 1
ATOM 1019 C C . GLY A 1 138 ? -18.756 3.940 0.695 1.00 87.00 138 GLY A C 1
ATOM 1020 O O . GLY A 1 138 ? -19.279 4.834 1.355 1.00 87.00 138 GLY A O 1
ATOM 1021 N N . THR A 1 139 ? -19.430 2.838 0.341 1.00 91.56 139 THR A N 1
ATOM 1022 C CA . THR A 1 139 ? -20.849 2.647 0.692 1.00 91.56 139 THR A CA 1
ATOM 1023 C C . THR A 1 139 ? -21.070 2.558 2.200 1.00 91.56 139 THR A C 1
ATOM 1025 O O . THR A 1 139 ? -22.037 3.117 2.708 1.00 91.56 139 THR A O 1
ATOM 1028 N N . LEU A 1 140 ? -20.159 1.910 2.934 1.00 88.38 140 LEU A N 1
ATOM 1029 C CA . LEU A 1 140 ? -20.209 1.835 4.393 1.00 88.38 140 LEU A CA 1
ATOM 1030 C C . LEU A 1 140 ? -19.975 3.199 5.041 1.00 88.38 140 LEU A C 1
ATOM 1032 O O . LEU A 1 140 ? -20.604 3.486 6.053 1.00 88.38 140 LEU A O 1
ATOM 1036 N N . ARG A 1 141 ? -19.110 4.045 4.471 1.00 84.50 141 ARG A N 1
ATOM 1037 C CA . ARG A 1 141 ? -18.868 5.407 4.962 1.00 84.50 141 ARG A CA 1
ATOM 1038 C C . ARG A 1 141 ? -20.119 6.271 4.843 1.00 84.50 141 ARG A C 1
ATOM 1040 O O . ARG A 1 141 ? -20.497 6.891 5.832 1.00 84.50 141 ARG A O 1
ATOM 1047 N N . GLU A 1 142 ? -20.794 6.237 3.698 1.00 87.38 142 GLU A N 1
ATOM 1048 C CA . GLU A 1 142 ? -22.068 6.947 3.507 1.00 87.38 142 GLU A CA 1
ATOM 1049 C C . GLU A 1 142 ? -23.204 6.354 4.351 1.00 87.38 142 GLU A C 1
ATOM 1051 O O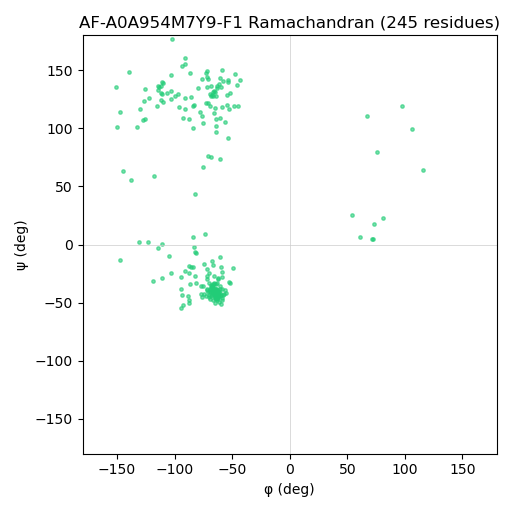 . GLU A 1 142 ? -24.028 7.068 4.920 1.00 87.38 142 GLU A O 1
ATOM 1056 N N . ALA A 1 143 ? -23.231 5.030 4.516 1.00 87.06 143 ALA A N 1
ATOM 1057 C CA . ALA A 1 143 ? -24.176 4.406 5.431 1.00 87.06 143 ALA A CA 1
ATOM 1058 C C . ALA A 1 143 ? -23.909 4.841 6.880 1.00 87.06 143 ALA A C 1
ATOM 1060 O O . ALA A 1 143 ? -24.843 5.112 7.626 1.00 87.06 143 ALA A O 1
ATOM 1061 N N . ALA A 1 144 ? -22.646 4.954 7.290 1.00 8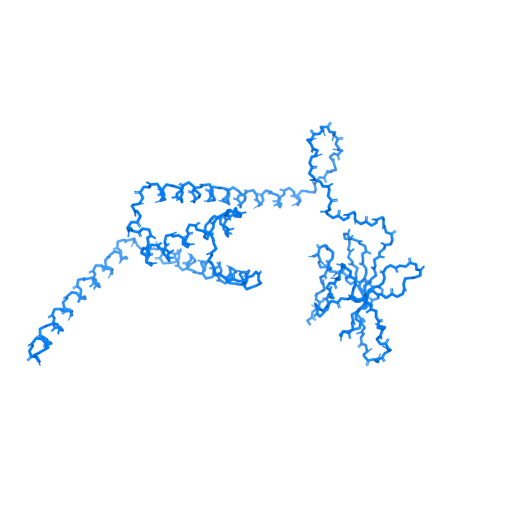2.19 144 ALA A N 1
ATOM 1062 C CA . ALA A 1 144 ? -22.286 5.335 8.647 1.00 82.19 144 ALA A CA 1
ATOM 1063 C C . ALA A 1 144 ? -22.645 6.798 8.954 1.00 82.19 144 ALA A C 1
ATOM 1065 O O . ALA A 1 144 ? -23.105 7.086 10.058 1.00 82.19 144 ALA A O 1
ATOM 1066 N N . THR A 1 145 ? -22.506 7.715 7.991 1.00 80.44 145 THR A N 1
ATOM 1067 C CA . THR A 1 145 ? -22.932 9.116 8.160 1.00 80.44 145 THR A CA 1
ATOM 1068 C C . THR A 1 145 ? -24.453 9.251 8.239 1.00 80.44 145 THR A C 1
ATOM 1070 O O . THR A 1 145 ? -24.941 10.079 9.008 1.00 80.44 145 THR A O 1
ATOM 1073 N N . MET A 1 146 ? -25.200 8.419 7.503 1.00 83.81 146 MET A N 1
ATOM 1074 C CA . MET A 1 146 ? -26.666 8.448 7.478 1.00 83.81 146 MET A CA 1
ATOM 1075 C C . MET A 1 146 ? -27.318 7.709 8.660 1.00 83.81 146 MET A C 1
ATOM 1077 O O . MET A 1 146 ? -28.394 8.096 9.116 1.00 83.81 146 MET A O 1
ATOM 1081 N N . LEU A 1 147 ? -26.694 6.633 9.149 1.00 85.81 147 LEU A N 1
ATOM 1082 C CA . LEU A 1 147 ? -27.310 5.675 10.077 1.00 85.81 147 LEU A CA 1
ATOM 1083 C C . LEU A 1 147 ? -26.833 5.859 11.529 1.00 85.81 147 LEU A C 1
ATOM 1085 O O . LEU A 1 147 ? -27.558 5.506 12.459 1.00 85.81 147 LEU A O 1
ATOM 1089 N N . VAL A 1 148 ? -25.645 6.442 11.746 1.00 82.19 148 VAL A N 1
ATOM 1090 C CA . VAL A 1 148 ? -25.119 6.744 13.089 1.00 82.19 148 VAL A CA 1
ATOM 1091 C C . VAL A 1 148 ? -25.534 8.161 13.507 1.00 82.19 148 VAL A C 1
ATOM 1093 O O . VAL A 1 148 ? -25.209 9.110 12.800 1.00 82.19 148 VAL A O 1
ATOM 1096 N N . PRO A 1 149 ? -26.183 8.361 14.669 1.00 82.00 149 PRO A N 1
ATOM 1097 C CA . PRO A 1 149 ? -26.536 9.696 15.157 1.00 82.00 149 PRO A CA 1
ATOM 1098 C C . PRO A 1 149 ? -25.309 10.595 15.389 1.00 82.00 149 PRO A C 1
ATOM 1100 O O . PRO A 1 149 ? -24.296 10.131 15.919 1.00 82.00 149 PRO A O 1
ATOM 1103 N N . HIS A 1 150 ? -25.418 11.898 15.093 1.00 73.44 150 HIS A N 1
ATOM 1104 C CA . HIS A 1 150 ? -24.315 12.868 15.236 1.00 73.44 150 HIS A CA 1
ATOM 1105 C C . HIS A 1 150 ? -23.658 12.875 16.628 1.00 73.44 150 HIS A C 1
ATOM 1107 O O . HIS A 1 150 ? -22.445 13.030 16.731 1.00 73.44 150 HIS A O 1
ATOM 1113 N N . ALA A 1 151 ? -24.419 12.592 17.691 1.00 71.38 151 ALA A N 1
ATOM 1114 C CA . ALA A 1 151 ? -23.894 12.494 19.056 1.00 71.38 151 ALA A CA 1
ATOM 1115 C C . ALA A 1 151 ? -22.788 11.428 19.229 1.00 71.38 151 ALA A C 1
ATOM 1117 O O . ALA A 1 151 ? -21.922 11.575 20.087 1.00 71.38 151 ALA A O 1
ATOM 1118 N N . PHE A 1 152 ? -22.792 10.368 18.413 1.00 74.25 152 PHE A N 1
ATOM 1119 C CA . PHE A 1 152 ? -21.759 9.326 18.430 1.00 74.25 152 PHE A CA 1
ATOM 1120 C C . PHE A 1 152 ? -20.642 9.582 17.417 1.00 74.25 152 PHE A C 1
ATOM 1122 O O . PHE A 1 152 ? -19.499 9.187 17.662 1.00 74.25 152 PHE A O 1
ATOM 1129 N N . GLN A 1 153 ? -20.951 10.281 16.321 1.00 78.12 153 GLN A N 1
ATOM 1130 C CA . GLN A 1 153 ? -19.971 10.645 15.297 1.00 78.12 153 GLN A CA 1
ATOM 1131 C C . GLN A 1 153 ? -18.867 11.555 15.850 1.00 78.12 153 GLN A C 1
ATOM 1133 O O . GLN A 1 153 ? -17.726 11.477 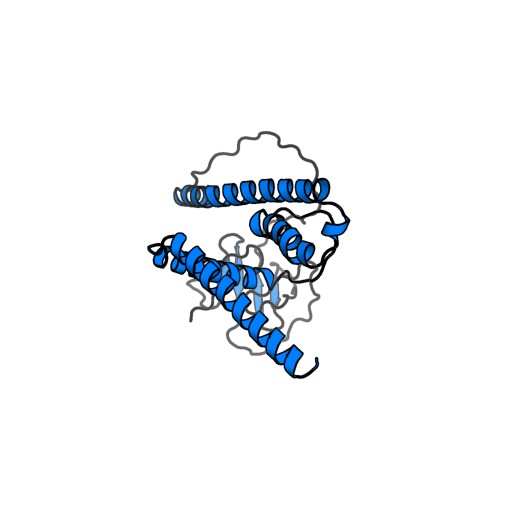15.395 1.00 78.12 153 GLN A O 1
ATOM 1138 N N . ASP A 1 154 ? -19.180 12.369 16.862 1.00 81.75 154 ASP A N 1
ATOM 1139 C CA . ASP A 1 154 ? -18.211 13.263 17.496 1.00 81.75 154 ASP A CA 1
ATOM 1140 C C . ASP A 1 154 ? -17.313 12.613 18.546 1.00 81.75 154 ASP A C 1
ATOM 1142 O O . ASP A 1 154 ? -16.342 13.231 18.992 1.00 81.75 154 ASP A O 1
ATOM 1146 N N . SER A 1 155 ? -17.571 11.355 18.902 1.00 85.19 155 SER A N 1
ATOM 1147 C CA . SER A 1 155 ? -16.722 10.653 19.858 1.00 85.19 155 SER A CA 1
ATOM 1148 C C . SER A 1 155 ? -15.330 10.378 19.276 1.00 85.19 155 SER A C 1
ATOM 1150 O O . SER A 1 155 ? -15.175 9.933 18.137 1.00 85.19 155 SER A O 1
ATOM 1152 N N . VAL A 1 156 ? -14.293 10.603 20.091 1.00 82.31 156 VAL A N 1
ATOM 1153 C CA . VAL A 1 156 ? -12.890 10.332 19.721 1.00 82.31 156 VAL A CA 1
ATOM 1154 C C . VAL A 1 156 ? -12.712 8.869 19.311 1.00 82.31 156 VAL A C 1
ATOM 1156 O O . VAL A 1 156 ? -12.039 8.574 18.328 1.00 82.31 156 VAL A O 1
ATOM 1159 N N . THR A 1 157 ? -13.377 7.951 20.015 1.00 82.06 157 THR A N 1
ATOM 1160 C CA . THR A 1 157 ? -13.327 6.515 19.728 1.00 82.06 157 THR A CA 1
ATOM 1161 C C . THR A 1 157 ? -13.898 6.184 18.351 1.00 82.06 157 THR A C 1
ATOM 1163 O O . THR A 1 157 ? -13.276 5.426 17.612 1.00 82.06 157 THR A O 1
ATOM 1166 N N . TYR A 1 158 ? -15.032 6.776 17.961 1.00 81.81 158 TYR A N 1
ATOM 1167 C CA . TYR A 1 158 ? -15.607 6.563 16.631 1.00 81.81 158 TYR A CA 1
ATOM 1168 C C . TYR A 1 158 ? -14.717 7.134 15.521 1.00 81.81 158 TYR A C 1
ATOM 1170 O O . TYR A 1 158 ? -14.480 6.464 14.515 1.00 81.81 158 TYR A O 1
ATOM 1178 N N . LYS A 1 159 ? -14.163 8.337 15.716 1.00 83.50 159 LYS A N 1
ATOM 1179 C CA . LYS A 1 159 ? -13.260 8.975 14.745 1.00 83.50 159 LYS A CA 1
ATOM 1180 C C . LYS A 1 159 ? -11.990 8.143 14.525 1.00 83.50 159 LYS A C 1
ATOM 1182 O O . LYS A 1 159 ? -11.644 7.816 13.392 1.00 83.50 159 LYS A O 1
ATOM 1187 N N . VAL A 1 160 ? -11.333 7.729 15.608 1.00 85.25 160 VAL A N 1
ATOM 1188 C CA . VAL A 1 160 ? -10.074 6.969 15.534 1.00 85.25 160 VAL A CA 1
ATOM 1189 C C . VAL A 1 160 ? -10.289 5.539 15.040 1.00 85.25 160 VAL A C 1
ATOM 1191 O O . VAL A 1 160 ? -9.468 5.040 14.275 1.00 85.25 160 VAL A O 1
ATOM 1194 N N . ALA A 1 161 ? -11.366 4.868 15.454 1.00 84.19 161 ALA A N 1
ATOM 1195 C CA . ALA A 1 161 ? -11.580 3.467 15.099 1.00 84.19 161 ALA A CA 1
ATOM 1196 C C . ALA A 1 161 ? -12.316 3.299 13.766 1.00 84.19 161 ALA A C 1
ATOM 1198 O O . ALA A 1 161 ? -11.894 2.502 12.934 1.00 84.19 161 ALA A O 1
ATOM 1199 N N . VAL A 1 162 ? -13.411 4.028 13.547 1.00 83.88 162 VAL A N 1
ATOM 1200 C CA . VAL A 1 162 ? -14.307 3.803 12.403 1.00 83.88 162 VAL A CA 1
ATOM 1201 C C . VAL A 1 162 ? -13.945 4.718 11.241 1.00 83.88 162 VAL A C 1
ATOM 1203 O O . VAL A 1 162 ? -13.665 4.218 10.155 1.00 83.88 162 VAL A O 1
ATOM 1206 N N . GLN A 1 163 ? -13.883 6.037 11.455 1.00 84.06 163 GLN A N 1
ATOM 1207 C CA . GLN A 1 163 ? -13.588 6.972 10.360 1.00 84.06 163 GLN A CA 1
ATOM 1208 C C . GLN A 1 163 ? -12.177 6.767 9.804 1.00 84.06 163 GLN A C 1
ATOM 1210 O O . GLN A 1 163 ? -12.018 6.654 8.594 1.00 84.06 163 GLN A O 1
ATOM 1215 N N . ASN A 1 164 ? -11.167 6.631 10.667 1.00 86.44 164 ASN A N 1
ATOM 1216 C CA . ASN A 1 164 ? -9.793 6.401 10.218 1.00 86.44 164 ASN A CA 1
ATOM 1217 C C . ASN A 1 164 ? -9.644 5.079 9.441 1.00 86.44 164 ASN A C 1
ATOM 1219 O O . ASN A 1 164 ? -8.958 5.026 8.424 1.00 86.44 164 ASN A O 1
ATOM 1223 N N . SER A 1 165 ? -10.328 4.015 9.880 1.00 85.31 165 SER A N 1
ATOM 1224 C CA . SER A 1 165 ? -10.305 2.723 9.180 1.00 85.31 165 SER A CA 1
ATOM 1225 C C . SER A 1 165 ? -11.005 2.793 7.826 1.00 85.31 165 SER A C 1
ATOM 1227 O O . SER A 1 165 ? -10.469 2.295 6.839 1.00 85.31 165 SER A O 1
ATOM 1229 N N . LEU A 1 166 ? -12.177 3.431 7.752 1.00 85.38 166 LEU A N 1
ATOM 1230 C CA . LEU A 1 166 ? -12.905 3.603 6.493 1.00 85.38 166 LEU A CA 1
ATOM 1231 C C . LEU A 1 166 ? -12.124 4.486 5.512 1.00 85.38 166 LEU A C 1
ATOM 1233 O O . LEU A 1 166 ? -12.001 4.103 4.353 1.00 85.38 166 LEU A O 1
ATOM 1237 N N . ASN A 1 167 ? -11.523 5.584 5.982 1.00 85.75 167 ASN A N 1
ATOM 1238 C CA . ASN A 1 167 ? -10.665 6.449 5.166 1.00 85.75 167 ASN A CA 1
ATOM 1239 C C . ASN A 1 167 ? -9.436 5.693 4.652 1.00 85.75 167 ASN A C 1
ATOM 1241 O O . ASN A 1 167 ? -9.116 5.751 3.468 1.00 85.75 167 ASN A O 1
ATOM 1245 N N . PHE A 1 168 ? -8.779 4.908 5.511 1.00 84.88 168 PHE A N 1
ATOM 1246 C CA . PHE A 1 168 ? -7.656 4.075 5.094 1.00 84.88 168 PHE A CA 1
ATOM 1247 C C . PHE A 1 168 ? -8.064 3.066 4.009 1.00 84.88 168 PHE A C 1
ATOM 1249 O O . PHE A 1 168 ? -7.349 2.897 3.020 1.00 84.88 168 PHE A O 1
ATOM 1256 N N . LEU A 1 169 ? -9.218 2.414 4.162 1.00 84.88 169 LEU A N 1
ATOM 1257 C CA . LEU A 1 169 ? -9.725 1.451 3.185 1.00 84.88 169 LEU A CA 1
ATOM 1258 C C . LEU A 1 169 ? -10.111 2.114 1.856 1.00 84.88 169 LEU A C 1
ATOM 1260 O O . LEU A 1 169 ? -9.860 1.529 0.804 1.00 84.88 169 LEU A O 1
ATOM 1264 N N . THR A 1 170 ? -10.666 3.326 1.861 1.00 85.19 170 THR A N 1
ATOM 1265 C CA . THR A 1 170 ? -11.016 4.033 0.619 1.00 85.19 170 THR A CA 1
ATOM 1266 C C . THR A 1 170 ? -9.792 4.617 -0.085 1.00 85.19 170 THR A C 1
ATOM 1268 O O . THR A 1 170 ? -9.637 4.432 -1.292 1.00 85.19 170 THR A O 1
ATOM 1271 N N . GLU A 1 171 ? -8.893 5.258 0.661 1.00 85.81 171 GLU A N 1
ATOM 1272 C CA . GLU A 1 171 ? -7.772 6.024 0.101 1.00 85.81 171 GLU A CA 1
ATOM 1273 C C . GLU A 1 171 ? -6.543 5.148 -0.147 1.00 85.81 171 GLU A C 1
ATOM 1275 O O . GLU A 1 171 ? -6.012 5.126 -1.255 1.00 85.81 171 GLU A O 1
ATOM 1280 N N . ASN A 1 172 ? -6.114 4.363 0.846 1.00 82.56 172 ASN A N 1
ATOM 1281 C CA . ASN A 1 172 ? -4.882 3.575 0.742 1.00 82.56 172 ASN A CA 1
ATOM 1282 C C . ASN A 1 172 ? -5.102 2.207 0.082 1.00 82.56 172 ASN A C 1
ATOM 1284 O O . ASN A 1 172 ? -4.217 1.702 -0.614 1.00 82.56 172 ASN A O 1
ATOM 1288 N N . VAL A 1 173 ? -6.263 1.578 0.303 1.00 82.94 173 VAL A N 1
ATOM 1289 C CA . VAL A 1 173 ? -6.586 0.283 -0.322 1.00 82.94 173 VAL A CA 1
ATOM 1290 C C . VAL A 1 173 ? -7.350 0.486 -1.626 1.00 82.94 173 VAL A C 1
ATOM 1292 O O . VAL A 1 173 ? -6.916 -0.022 -2.655 1.00 82.94 173 VAL A O 1
ATOM 1295 N N . GLY A 1 174 ? -8.430 1.265 -1.615 1.00 81.06 174 GLY A N 1
ATOM 1296 C CA . GLY A 1 174 ? -9.242 1.540 -2.801 1.00 81.06 174 GLY A CA 1
ATOM 1297 C C . GLY A 1 174 ? -8.582 2.470 -3.824 1.00 81.06 174 GLY A C 1
ATOM 1298 O O . GLY A 1 174 ? -8.851 2.336 -5.015 1.00 81.06 174 GLY A O 1
ATOM 1299 N N . GLY A 1 175 ? -7.683 3.361 -3.393 1.00 76.25 175 GLY A N 1
ATOM 1300 C CA . GLY A 1 175 ? -7.048 4.350 -4.270 1.00 76.25 175 GLY A CA 1
ATOM 1301 C C . GLY A 1 175 ? -7.979 5.495 -4.687 1.00 76.25 175 GLY A C 1
ATOM 1302 O O . GLY A 1 175 ? -7.701 6.171 -5.676 1.00 76.25 175 GLY A O 1
ATOM 1303 N N . PHE A 1 176 ? -9.090 5.699 -3.973 1.00 76.25 176 PHE A N 1
ATOM 1304 C CA . PHE A 1 176 ? -10.050 6.766 -4.243 1.00 76.25 176 PHE A CA 1
ATOM 1305 C C . PHE A 1 176 ? -9.742 7.961 -3.338 1.00 76.25 176 PHE A C 1
ATOM 1307 O O . PHE A 1 176 ? -9.801 7.838 -2.117 1.00 76.25 176 PHE A O 1
ATOM 1314 N N . ALA A 1 177 ? -9.408 9.111 -3.927 1.00 64.25 177 ALA A N 1
ATOM 1315 C CA . ALA A 1 177 ? -9.230 10.346 -3.170 1.00 64.25 177 ALA A CA 1
ATOM 1316 C C . ALA A 1 177 ? -10.593 10.826 -2.645 1.00 64.25 177 ALA A C 1
ATOM 1318 O O . ALA A 1 177 ? -11.503 11.095 -3.434 1.00 64.25 177 ALA A O 1
ATOM 1319 N N . SER A 1 178 ? -10.747 10.917 -1.323 1.00 60.25 178 SER A N 1
ATOM 1320 C CA . SER A 1 178 ? -11.935 11.519 -0.711 1.00 60.25 178 SER A CA 1
ATOM 1321 C C . SER A 1 178 ? -11.937 13.025 -0.972 1.00 60.25 178 SER A C 1
ATOM 1323 O O . SER A 1 178 ? -10.951 13.698 -0.687 1.00 60.25 178 SER A O 1
ATOM 1325 N N . ALA A 1 179 ? -13.044 13.569 -1.478 1.00 53.81 179 ALA A N 1
ATOM 1326 C CA . ALA A 1 179 ? -13.161 14.992 -1.803 1.00 53.81 179 ALA A CA 1
ATOM 1327 C C . ALA A 1 179 ? -13.545 15.898 -0.612 1.00 53.81 179 ALA A C 1
ATOM 1329 O O . ALA A 1 179 ? -13.774 17.080 -0.827 1.00 53.81 179 ALA A O 1
ATOM 1330 N N . GLU A 1 180 ? -13.626 15.399 0.629 1.00 46.59 180 GLU A N 1
ATOM 1331 C CA . GLU A 1 180 ? -14.070 16.230 1.758 1.00 46.59 180 GLU A CA 1
ATOM 1332 C C . GLU A 1 180 ? -13.466 15.806 3.115 1.00 46.59 180 GLU A C 1
ATOM 1334 O O . GLU A 1 180 ? -13.497 14.625 3.482 1.00 46.59 180 GLU A O 1
ATOM 1339 N N . LEU A 1 181 ? -13.032 16.843 3.853 1.00 41.84 181 LEU A N 1
ATOM 1340 C CA . LEU A 1 181 ? -12.527 16.972 5.237 1.00 41.84 181 LEU A CA 1
ATOM 1341 C C . LEU A 1 181 ? -10.995 16.995 5.468 1.00 41.84 181 LEU A C 1
ATOM 1343 O O . LEU A 1 181 ? -10.308 16.003 5.224 1.00 41.84 181 LEU A O 1
ATOM 1347 N N . PRO A 1 182 ? -10.458 18.100 6.042 1.00 53.28 182 PRO A N 1
ATOM 1348 C CA . PRO A 1 182 ? -9.053 18.232 6.387 1.00 53.28 182 PRO A CA 1
ATOM 1349 C C . PRO A 1 182 ? -8.801 17.596 7.755 1.00 53.28 182 PRO A C 1
ATOM 1351 O O . PRO A 1 182 ? -9.342 18.036 8.770 1.00 53.28 182 PRO A O 1
ATOM 1354 N N . ALA A 1 183 ? -7.942 16.585 7.813 1.00 35.06 183 ALA A N 1
ATOM 1355 C CA . ALA A 1 183 ? -7.350 16.172 9.075 1.00 35.06 183 ALA A CA 1
ATOM 1356 C C . ALA A 1 183 ? -5.954 15.590 8.852 1.00 35.06 183 ALA A C 1
ATOM 1358 O O . ALA A 1 183 ? -5.796 14.425 8.515 1.00 35.06 183 ALA A O 1
ATOM 1359 N N . ALA A 1 184 ? -4.982 16.453 9.148 1.00 33.44 184 ALA A N 1
ATOM 1360 C CA . ALA A 1 184 ? -3.661 16.143 9.678 1.00 33.44 184 ALA A CA 1
ATOM 1361 C C . ALA A 1 184 ? -2.671 15.381 8.782 1.00 33.44 184 ALA A C 1
ATOM 1363 O O . ALA A 1 184 ? -2.726 14.165 8.640 1.00 33.44 184 ALA A O 1
ATOM 1364 N N . GLY A 1 185 ? -1.634 16.120 8.383 1.00 33.22 185 GLY A N 1
ATOM 1365 C CA . GLY A 1 185 ? -0.279 15.584 8.293 1.00 33.22 185 GLY A CA 1
ATOM 1366 C C . GLY A 1 185 ? 0.199 15.333 6.876 1.00 33.22 185 GLY A C 1
ATOM 1367 O O . GLY A 1 185 ? -0.097 14.310 6.271 1.00 33.22 185 GLY A O 1
ATOM 1368 N N . GLU A 1 186 ? 0.986 16.280 6.384 1.00 42.34 186 GLU A N 1
ATOM 1369 C CA . GLU A 1 186 ? 1.864 16.165 5.227 1.00 42.34 186 GLU A CA 1
ATOM 1370 C C . GLU A 1 186 ? 2.809 14.964 5.377 1.00 42.34 186 GLU A C 1
ATOM 1372 O O . GLU A 1 186 ? 3.878 15.104 5.951 1.00 42.34 186 GLU A O 1
ATOM 1377 N N . GLU A 1 187 ? 2.454 13.778 4.883 1.00 40.97 187 GLU A N 1
ATOM 1378 C CA . GLU A 1 187 ? 3.358 12.618 4.942 1.00 40.97 187 GLU A CA 1
ATOM 1379 C C . GLU A 1 187 ? 3.217 11.723 3.700 1.00 40.97 187 GLU A C 1
ATOM 1381 O O . GLU A 1 187 ? 2.834 10.558 3.761 1.00 40.97 187 GLU A O 1
ATOM 1386 N N . SER A 1 188 ? 3.546 12.282 2.528 1.00 39.09 188 SER A N 1
ATOM 1387 C CA . SER A 1 188 ? 3.533 11.551 1.249 1.00 39.09 188 SER A CA 1
ATOM 1388 C C . SER A 1 188 ? 4.801 10.715 0.982 1.00 39.09 188 SER A C 1
ATOM 1390 O O . SER A 1 188 ? 4.816 9.952 0.019 1.00 39.09 188 SER A O 1
ATOM 1392 N N . GLU A 1 189 ? 5.844 10.793 1.818 1.00 40.47 189 GLU A N 1
ATOM 1393 C CA . GLU A 1 189 ? 7.084 10.003 1.643 1.00 40.47 189 GLU A CA 1
ATOM 1394 C C . GLU A 1 189 ? 7.285 8.915 2.715 1.00 40.47 189 GLU A C 1
ATOM 1396 O O . GLU A 1 189 ? 7.820 7.844 2.425 1.00 40.47 189 GLU A O 1
ATOM 1401 N N . THR A 1 190 ? 6.772 9.104 3.932 1.00 45.31 190 THR A N 1
ATOM 1402 C CA . THR A 1 190 ? 6.779 8.086 5.001 1.00 45.31 190 THR A CA 1
ATOM 1403 C C . THR A 1 190 ? 5.629 7.088 4.857 1.00 45.31 190 THR A C 1
ATOM 1405 O O . THR A 1 190 ? 5.796 5.922 5.216 1.00 45.31 190 THR A O 1
ATOM 1408 N N . ALA A 1 191 ? 4.501 7.478 4.246 1.00 52.09 191 ALA A N 1
ATOM 1409 C CA . ALA A 1 191 ? 3.336 6.612 4.059 1.00 52.09 191 ALA A CA 1
ATOM 1410 C C . ALA A 1 191 ? 3.651 5.338 3.262 1.00 52.09 191 ALA A C 1
ATOM 1412 O O . ALA A 1 191 ? 3.176 4.268 3.632 1.00 52.09 191 ALA A O 1
ATOM 1413 N N . ALA A 1 192 ? 4.503 5.400 2.231 1.00 48.53 192 ALA A N 1
ATOM 1414 C CA . ALA A 1 192 ? 4.910 4.210 1.479 1.00 48.53 192 ALA A CA 1
ATOM 1415 C C . ALA A 1 192 ? 5.747 3.245 2.342 1.00 48.53 192 ALA A C 1
ATOM 1417 O O . ALA A 1 192 ? 5.507 2.036 2.331 1.00 48.53 192 ALA A O 1
ATOM 1418 N N . GLY A 1 193 ? 6.677 3.768 3.148 1.00 49.59 193 GLY A N 1
ATOM 1419 C CA . GLY A 1 193 ? 7.493 2.976 4.075 1.00 49.59 193 GLY A CA 1
ATOM 1420 C C . GLY A 1 193 ? 6.672 2.369 5.215 1.00 49.59 193 GLY A C 1
ATOM 1421 O O . GLY A 1 193 ? 6.799 1.180 5.512 1.00 49.59 193 GLY A O 1
ATOM 1422 N N . THR A 1 194 ? 5.764 3.143 5.811 1.00 59.06 194 THR A N 1
ATOM 1423 C CA . THR A 1 194 ? 4.862 2.672 6.870 1.00 59.06 194 THR A CA 1
ATOM 1424 C C . THR A 1 194 ? 3.805 1.707 6.331 1.00 59.06 194 THR A C 1
ATOM 1426 O O . THR A 1 194 ? 3.436 0.764 7.028 1.00 59.06 194 THR A O 1
ATOM 1429 N N . TYR A 1 195 ? 3.340 1.878 5.091 1.00 58.78 195 TYR A N 1
ATOM 1430 C CA . TYR A 1 195 ? 2.413 0.954 4.434 1.00 58.78 195 TYR A CA 1
ATOM 1431 C C . TYR A 1 195 ? 3.091 -0.378 4.104 1.00 58.78 195 TYR A C 1
ATOM 1433 O O . TYR A 1 195 ? 2.519 -1.436 4.360 1.00 58.78 195 TYR A O 1
ATOM 1441 N N . LEU A 1 196 ? 4.340 -0.351 3.626 1.00 57.50 196 LEU A N 1
ATOM 1442 C CA . LEU A 1 196 ? 5.145 -1.558 3.436 1.00 57.50 196 LEU A CA 1
ATOM 1443 C C . LEU A 1 196 ? 5.447 -2.250 4.770 1.00 57.50 196 LEU A C 1
ATOM 1445 O O . LEU A 1 196 ? 5.301 -3.465 4.854 1.00 57.50 196 LEU A O 1
ATOM 1449 N N . ALA A 1 197 ? 5.771 -1.497 5.826 1.00 58.75 197 ALA A N 1
ATOM 1450 C CA . ALA A 1 197 ? 5.973 -2.044 7.167 1.00 58.75 197 ALA A CA 1
ATOM 1451 C C . ALA A 1 197 ? 4.685 -2.653 7.753 1.00 58.75 197 ALA A C 1
ATOM 1453 O O . ALA A 1 197 ? 4.708 -3.745 8.314 1.00 58.75 197 ALA A O 1
ATOM 1454 N N . LYS A 1 198 ? 3.529 -2.003 7.580 1.00 68.38 198 LYS A N 1
ATOM 1455 C CA . LYS A 1 198 ? 2.234 -2.561 7.999 1.00 68.38 198 LYS A CA 1
ATOM 1456 C C . LYS A 1 198 ? 1.854 -3.797 7.180 1.00 68.38 198 LYS A C 1
ATOM 1458 O O . LYS A 1 198 ? 1.322 -4.748 7.745 1.00 68.38 198 LYS A O 1
ATOM 1463 N N . LYS A 1 199 ? 2.167 -3.825 5.880 1.00 73.31 199 LYS A N 1
ATOM 1464 C CA . LYS A 1 199 ? 1.908 -4.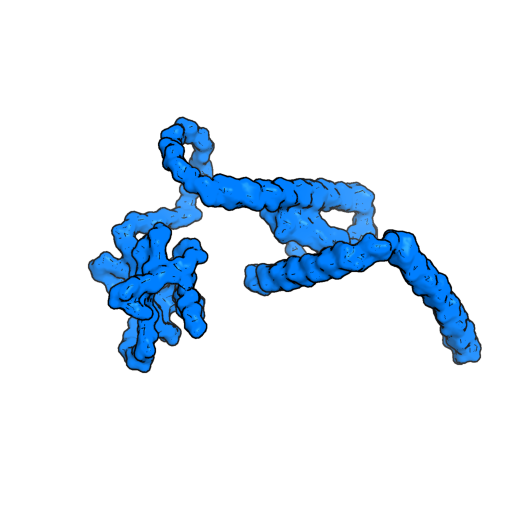972 4.996 1.00 73.31 199 LYS A CA 1
ATOM 1465 C C . LYS A 1 199 ? 2.792 -6.174 5.332 1.00 73.31 199 LYS A C 1
ATOM 1467 O O . LYS A 1 199 ? 2.308 -7.302 5.306 1.00 73.31 199 LYS A O 1
ATOM 1472 N N . THR A 1 200 ? 4.059 -5.955 5.688 1.00 69.94 200 THR A N 1
ATOM 1473 C CA . THR A 1 200 ? 4.940 -7.043 6.131 1.00 69.94 200 THR A CA 1
ATOM 1474 C C . THR A 1 200 ? 4.503 -7.577 7.486 1.00 69.94 200 THR A C 1
ATOM 1476 O O . THR A 1 200 ? 4.340 -8.786 7.614 1.00 69.94 200 THR A O 1
ATOM 1479 N N . VAL A 1 201 ? 4.218 -6.705 8.461 1.00 70.06 201 VAL A N 1
ATOM 1480 C CA . VAL A 1 201 ? 3.692 -7.111 9.776 1.00 70.06 201 VAL A CA 1
ATOM 1481 C C . VAL A 1 201 ? 2.382 -7.887 9.627 1.00 70.06 201 VAL A C 1
ATOM 1483 O O . VAL A 1 201 ? 2.235 -8.940 10.239 1.00 70.06 201 VAL A O 1
ATOM 1486 N N . GLY A 1 202 ? 1.472 -7.433 8.760 1.00 65.56 202 GLY A N 1
ATOM 1487 C CA . GLY A 1 202 ? 0.229 -8.141 8.450 1.00 65.56 202 GLY A CA 1
ATOM 1488 C C . GLY A 1 202 ? 0.470 -9.545 7.893 1.00 65.56 202 GLY A C 1
ATOM 1489 O O . GLY A 1 202 ? -0.106 -10.500 8.399 1.00 65.56 202 GLY A O 1
ATOM 1490 N N . ASN A 1 203 ? 1.391 -9.693 6.938 1.00 74.06 203 ASN A N 1
ATOM 1491 C CA . ASN A 1 203 ? 1.741 -10.997 6.369 1.00 74.06 203 ASN A CA 1
ATOM 1492 C C . ASN A 1 203 ? 2.422 -11.924 7.393 1.00 74.06 203 ASN A C 1
ATOM 1494 O O . ASN A 1 203 ? 2.199 -13.128 7.375 1.00 74.06 203 ASN A O 1
ATOM 1498 N N . PHE A 1 204 ? 3.218 -11.388 8.326 1.00 69.69 204 PHE A N 1
ATOM 1499 C CA . PHE A 1 204 ? 3.775 -12.177 9.432 1.00 69.69 204 PHE A CA 1
ATOM 1500 C C . PHE A 1 204 ? 2.699 -12.623 10.426 1.00 69.69 204 PHE A C 1
ATOM 1502 O O . PHE A 1 204 ? 2.751 -13.756 10.897 1.00 69.69 204 PHE A O 1
ATOM 1509 N N . VAL A 1 205 ? 1.711 -11.772 10.718 1.00 75.75 205 VAL A N 1
ATOM 1510 C CA . VAL A 1 205 ? 0.553 -12.128 11.553 1.00 75.75 205 VAL A CA 1
ATOM 1511 C C . VAL A 1 205 ? -0.339 -13.151 10.851 1.00 75.75 205 VAL A C 1
ATOM 1513 O O . VAL A 1 205 ? -0.856 -14.045 11.508 1.00 75.75 205 VAL A O 1
ATOM 1516 N N . GLU A 1 206 ? -0.481 -13.080 9.528 1.00 71.00 206 GLU A N 1
ATOM 1517 C CA . GLU A 1 206 ? -1.231 -14.050 8.724 1.00 71.00 206 GLU A CA 1
ATOM 1518 C C . GLU A 1 206 ? -0.503 -15.399 8.624 1.00 71.00 206 GLU A C 1
ATOM 1520 O O . GLU A 1 206 ? -1.130 -16.447 8.765 1.00 71.00 206 GLU A O 1
ATOM 1525 N N . LEU A 1 207 ? 0.830 -15.392 8.500 1.00 71.38 207 LEU A N 1
ATOM 1526 C CA . LEU A 1 207 ? 1.656 -16.603 8.552 1.00 71.38 207 LEU A CA 1
ATOM 1527 C C . LEU A 1 207 ? 1.643 -17.236 9.953 1.00 71.38 207 LEU A C 1
ATOM 1529 O O . LEU A 1 207 ? 1.539 -18.457 10.098 1.00 71.38 207 LEU A O 1
ATOM 1533 N N . ALA A 1 208 ? 1.701 -16.403 10.995 1.00 64.38 208 ALA A N 1
ATOM 1534 C CA . ALA A 1 208 ? 1.501 -16.834 12.371 1.00 64.38 208 ALA A CA 1
ATOM 1535 C C . ALA A 1 208 ? 0.080 -17.386 12.550 1.00 64.38 208 ALA A C 1
ATOM 1537 O O . ALA A 1 208 ? -0.086 -18.452 13.122 1.00 64.38 208 ALA A O 1
ATOM 1538 N N . GLY A 1 209 ? -0.935 -16.736 11.979 1.00 65.31 209 GLY A N 1
ATOM 1539 C CA . GLY A 1 209 ? -2.324 -17.182 11.975 1.00 65.31 209 GLY A CA 1
ATOM 1540 C C . GLY A 1 209 ? -2.493 -18.546 11.313 1.00 65.31 209 GLY A C 1
ATOM 1541 O O . GLY A 1 209 ? -3.016 -19.453 11.942 1.00 65.31 209 GLY A O 1
ATOM 1542 N N . MET A 1 210 ? -1.982 -18.758 10.099 1.00 67.25 210 MET A N 1
ATOM 1543 C CA . MET A 1 210 ? -2.057 -20.055 9.408 1.00 67.25 210 MET A CA 1
ATOM 1544 C C . MET A 1 210 ? -1.326 -21.185 10.145 1.00 67.25 210 MET A C 1
ATOM 1546 O O . MET A 1 210 ? -1.728 -22.341 10.037 1.00 67.25 210 MET A O 1
ATOM 1550 N N . THR A 1 211 ? -0.281 -20.869 10.914 1.00 62.22 211 THR A N 1
ATOM 1551 C CA . THR A 1 211 ? 0.456 -21.858 11.722 1.00 62.22 211 THR A CA 1
ATOM 1552 C C . THR A 1 211 ? -0.144 -22.061 13.119 1.00 62.22 211 THR A C 1
ATOM 1554 O O . THR A 1 211 ? -0.019 -23.150 13.678 1.00 62.22 211 THR A O 1
ATOM 1557 N N . LEU A 1 212 ? -0.862 -21.064 13.650 1.00 58.94 212 LEU A N 1
ATOM 1558 C CA . LEU A 1 212 ? -1.629 -21.117 14.900 1.00 58.94 212 LEU A CA 1
ATOM 1559 C C . LEU A 1 212 ? -3.053 -21.668 14.707 1.00 58.94 212 LEU A C 1
ATOM 1561 O O . LEU A 1 212 ? -3.638 -22.146 15.670 1.00 58.94 212 LEU A O 1
ATOM 1565 N N . LEU A 1 213 ? -3.604 -21.675 13.488 1.00 57.28 213 LEU A N 1
ATOM 1566 C CA . LEU A 1 213 ? -4.965 -22.133 13.164 1.00 57.28 213 LEU A CA 1
ATOM 1567 C C . LEU A 1 213 ? -5.233 -23.657 13.179 1.00 57.28 213 LEU A C 1
ATOM 1569 O O . LEU A 1 213 ? -6.357 -24.045 12.856 1.00 57.28 213 LEU A O 1
ATOM 1573 N N . PRO A 1 214 ? -4.341 -24.558 13.642 1.00 54.88 214 PRO A N 1
ATOM 1574 C CA . PRO A 1 214 ? -4.823 -25.798 14.252 1.00 54.88 214 PRO A CA 1
ATOM 1575 C C . PRO A 1 214 ? -5.561 -25.535 15.579 1.00 54.88 214 PRO A C 1
ATOM 1577 O O . PRO A 1 214 ? -6.302 -26.392 16.060 1.00 54.88 214 PRO A O 1
ATOM 1580 N N . VAL A 1 215 ? -5.380 -24.355 16.185 1.00 60.16 215 VAL A N 1
ATOM 1581 C CA . VAL A 1 215 ? -6.066 -23.936 17.407 1.00 60.16 215 VAL A CA 1
ATOM 1582 C C . VAL A 1 215 ? -7.428 -23.355 17.029 1.00 60.16 215 VAL A C 1
ATOM 1584 O O . VAL A 1 215 ? -7.559 -22.223 16.571 1.00 60.16 215 VAL A O 1
ATOM 1587 N N . SER A 1 216 ? -8.453 -24.189 17.192 1.00 66.56 216 SER A N 1
ATOM 1588 C CA . SER A 1 216 ? -9.867 -23.864 16.993 1.00 66.56 216 SER A CA 1
ATOM 1589 C C . SER A 1 216 ? -10.256 -22.488 17.584 1.00 66.56 216 SER A C 1
ATOM 1591 O O . SER A 1 216 ? -9.838 -22.188 18.706 1.00 66.56 216 SER A O 1
ATOM 1593 N N . PRO A 1 217 ? -11.124 -21.693 16.912 1.00 68.25 217 PRO A N 1
ATOM 1594 C CA . PRO A 1 217 ? -11.686 -20.429 17.419 1.00 68.25 217 PRO A CA 1
ATOM 1595 C C . PRO A 1 217 ? -12.274 -20.504 18.839 1.00 68.25 217 PRO A C 1
ATOM 1597 O O . PRO A 1 217 ? -12.396 -19.488 19.521 1.00 68.25 217 PRO A O 1
ATOM 1600 N N . LEU A 1 218 ? -12.606 -21.712 19.305 1.00 71.75 218 LEU A N 1
ATOM 1601 C CA . LEU A 1 218 ? -13.052 -21.975 20.672 1.00 71.75 218 LEU A CA 1
ATOM 1602 C C . LEU A 1 218 ? -11.985 -21.653 21.730 1.00 71.75 218 LEU A C 1
ATOM 1604 O O . LEU A 1 218 ? -12.341 -21.193 22.807 1.00 71.75 218 LEU A O 1
ATOM 1608 N N . TRP A 1 219 ? -10.695 -21.836 21.439 1.00 78.88 219 TRP A N 1
ATOM 1609 C CA . TRP A 1 219 ? -9.617 -21.559 22.398 1.00 78.88 219 TRP A CA 1
ATOM 1610 C C . TRP A 1 219 ? -9.342 -20.066 22.565 1.00 78.88 219 TRP A C 1
ATOM 1612 O O . TRP A 1 219 ? -9.064 -19.619 23.675 1.00 78.88 219 TRP A O 1
ATOM 1622 N N . LEU A 1 220 ? -9.466 -19.282 21.490 1.00 73.06 220 LEU A N 1
ATOM 1623 C CA . LEU A 1 220 ? -9.363 -17.824 21.569 1.00 73.06 220 LEU A CA 1
ATOM 1624 C C . LEU A 1 220 ? -10.498 -17.259 22.436 1.00 73.06 220 LEU A C 1
ATOM 1626 O O . LEU A 1 220 ? -10.255 -16.451 23.328 1.00 73.06 220 LEU A O 1
ATOM 1630 N N . LEU A 1 221 ? -11.728 -17.732 22.208 1.00 78.62 221 LEU A N 1
ATOM 1631 C CA . LEU A 1 221 ? -12.886 -17.351 23.016 1.00 78.62 221 LEU A CA 1
ATOM 1632 C C . LEU A 1 221 ? -12.747 -17.812 24.473 1.00 78.62 221 LEU A C 1
ATOM 1634 O O . LEU A 1 221 ? -13.087 -17.042 25.366 1.00 78.62 221 LEU A O 1
ATOM 1638 N N . ALA A 1 222 ? -12.194 -19.005 24.716 1.00 79.00 222 ALA A N 1
ATOM 1639 C CA . ALA A 1 222 ? -11.926 -19.514 26.061 1.00 79.00 222 ALA A CA 1
ATOM 1640 C C . ALA A 1 222 ? -10.891 -18.658 26.816 1.00 79.00 222 ALA A C 1
ATOM 1642 O O . ALA A 1 222 ? -11.126 -18.257 27.954 1.00 79.00 222 ALA A O 1
ATOM 1643 N N . ALA A 1 223 ? -9.783 -18.292 26.165 1.00 80.31 223 ALA A N 1
ATOM 1644 C CA . ALA A 1 223 ? -8.770 -17.425 26.764 1.00 80.31 223 ALA A CA 1
ATOM 1645 C C . ALA A 1 223 ? -9.325 -16.025 27.082 1.00 80.31 223 ALA A C 1
ATOM 1647 O O . ALA A 1 223 ? -9.075 -15.476 28.155 1.00 80.31 223 ALA A O 1
ATOM 1648 N N . VAL A 1 224 ? -10.126 -15.454 26.175 1.00 81.56 224 VAL A N 1
ATOM 1649 C CA . VAL A 1 224 ? -10.800 -14.168 26.411 1.00 81.56 224 VAL A CA 1
ATOM 1650 C C . VAL A 1 224 ? -11.808 -14.281 27.556 1.00 81.56 224 VAL A C 1
ATOM 1652 O O . VAL A 1 224 ? -11.876 -13.370 28.381 1.00 81.56 224 VAL A O 1
ATOM 1655 N N . SER A 1 225 ? -12.551 -15.389 27.659 1.00 76.25 225 SER A N 1
ATOM 1656 C CA . SER A 1 225 ? -13.475 -15.599 28.776 1.00 76.25 225 SER A CA 1
ATOM 1657 C C . SER A 1 225 ? -12.756 -15.752 30.114 1.00 76.25 225 SER A C 1
ATOM 1659 O O . SER A 1 225 ? -13.215 -15.167 31.091 1.00 76.25 225 SER A O 1
ATOM 1661 N N . ASP A 1 226 ? -11.606 -16.430 30.164 1.00 80.00 226 ASP A N 1
ATOM 1662 C CA . ASP A 1 226 ? -10.827 -16.590 31.400 1.00 80.00 226 ASP A CA 1
ATOM 1663 C C . ASP A 1 226 ? -10.260 -15.251 31.890 1.00 80.00 226 ASP A C 1
ATOM 1665 O O . ASP A 1 226 ? -10.310 -14.941 33.082 1.00 80.00 226 ASP A O 1
ATOM 1669 N N . ILE A 1 227 ? -9.798 -14.400 30.970 1.00 81.31 227 ILE A N 1
ATOM 1670 C CA . ILE A 1 227 ? -9.308 -13.053 31.295 1.00 81.31 227 ILE A CA 1
ATOM 1671 C C . ILE A 1 227 ? -10.463 -12.133 31.718 1.00 81.31 227 ILE A C 1
ATOM 1673 O O . ILE A 1 227 ? -10.348 -11.388 32.698 1.00 81.31 227 ILE A O 1
ATOM 1677 N N . ALA A 1 228 ? -11.594 -12.181 31.012 1.00 77.12 228 ALA A N 1
ATOM 1678 C CA . ALA A 1 228 ? -12.767 -11.374 31.339 1.00 77.12 228 ALA A CA 1
ATOM 1679 C C . ALA A 1 228 ? -13.344 -11.749 32.714 1.00 77.12 228 ALA A C 1
ATOM 1681 O O . ALA A 1 228 ? -13.681 -10.869 33.508 1.00 77.12 228 ALA A O 1
ATOM 1682 N N . TYR A 1 229 ? -13.402 -13.045 33.033 1.00 70.12 229 TYR A N 1
ATOM 1683 C CA . TYR A 1 229 ? -13.895 -13.504 34.328 1.00 70.12 229 TYR A CA 1
ATOM 1684 C C . TYR A 1 229 ? -12.877 -13.245 35.450 1.00 70.12 229 TYR A C 1
ATOM 1686 O O . TYR A 1 229 ? -13.255 -12.73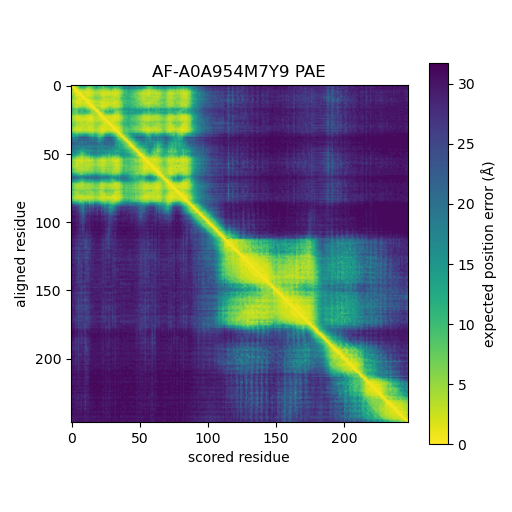3 36.508 1.00 70.12 229 TYR A O 1
ATOM 1694 N N . GLY A 1 230 ? -11.587 -13.505 35.204 1.00 71.25 230 GLY A N 1
ATOM 1695 C CA . GLY A 1 230 ? -10.502 -13.297 36.169 1.00 71.25 230 GLY A CA 1
ATOM 1696 C C . GLY A 1 230 ? -10.273 -11.828 36.541 1.00 71.25 230 GLY A C 1
ATOM 1697 O O . GLY A 1 230 ? -10.101 -11.508 37.718 1.00 71.25 230 GLY A O 1
ATOM 1698 N N . SER A 1 231 ? -10.358 -10.910 35.572 1.00 70.62 231 SER A N 1
ATOM 1699 C CA . SER A 1 231 ? -10.223 -9.467 35.836 1.00 70.62 231 SER A CA 1
ATOM 1700 C C . SER A 1 231 ? -11.365 -8.917 36.695 1.00 70.62 231 SER A C 1
ATOM 1702 O O . SER A 1 231 ? -11.130 -8.056 37.539 1.00 70.62 231 SER A O 1
ATOM 1704 N N . SER A 1 232 ? -12.584 -9.453 36.563 1.00 71.94 232 SER A N 1
ATOM 1705 C CA . SER A 1 232 ? -13.719 -9.036 37.393 1.00 71.94 232 SER A CA 1
ATOM 1706 C C . SER A 1 232 ? -13.515 -9.360 38.877 1.00 71.94 232 SER A C 1
ATOM 1708 O O . SER A 1 232 ? -13.955 -8.599 39.739 1.00 71.94 232 SER A O 1
ATOM 1710 N N . THR A 1 233 ? -12.831 -10.466 39.178 1.00 77.19 233 THR A N 1
ATOM 1711 C CA . THR A 1 233 ? -12.499 -10.870 40.548 1.00 77.19 233 THR A CA 1
ATOM 1712 C C . THR A 1 233 ? -11.403 -9.976 41.113 1.00 77.19 233 THR A C 1
ATOM 1714 O O . THR A 1 233 ? -11.569 -9.446 42.208 1.00 77.19 233 THR A O 1
ATOM 1717 N N . TYR A 1 234 ? -10.357 -9.703 40.327 1.00 72.62 234 TYR A N 1
ATOM 1718 C CA . TYR A 1 234 ? -9.275 -8.800 40.722 1.00 72.62 234 TYR A CA 1
ATOM 1719 C C . TYR A 1 234 ? -9.780 -7.376 40.993 1.00 72.62 234 TYR A C 1
ATOM 1721 O O . TYR A 1 234 ? -9.453 -6.786 42.013 1.00 72.62 234 TYR A O 1
ATOM 1729 N N . VAL A 1 235 ? -10.655 -6.837 40.136 1.00 80.38 235 VAL A N 1
ATOM 1730 C CA . VAL A 1 235 ? -11.258 -5.506 40.336 1.00 80.38 235 VAL A CA 1
ATOM 1731 C C . VAL A 1 235 ? -12.162 -5.472 41.571 1.00 80.38 235 VAL A C 1
ATOM 1733 O O . VAL A 1 235 ? -12.223 -4.450 42.252 1.00 80.38 235 VAL A O 1
ATOM 1736 N N . LYS A 1 236 ? -12.857 -6.570 41.894 1.00 80.75 236 LYS A N 1
ATOM 1737 C CA . LYS A 1 236 ? -13.691 -6.658 43.103 1.00 80.75 236 LYS A CA 1
ATOM 1738 C C . LYS A 1 236 ? -12.859 -6.730 44.378 1.00 80.75 236 LYS A C 1
ATOM 1740 O O . LYS A 1 236 ? -13.227 -6.066 45.342 1.00 80.75 236 LYS A O 1
ATOM 1745 N N . GLU A 1 237 ? -11.766 -7.489 44.380 1.00 83.25 237 GLU A N 1
ATOM 1746 C CA . GLU A 1 237 ? -10.825 -7.516 45.506 1.00 83.25 237 GLU A CA 1
ATOM 1747 C C . GLU A 1 237 ? -10.142 -6.162 45.680 1.00 83.25 237 GLU A C 1
ATOM 1749 O O . GLU A 1 237 ? -10.168 -5.612 46.776 1.00 83.25 237 GLU A O 1
ATOM 1754 N N . LEU A 1 238 ? -9.675 -5.550 44.589 1.00 79.44 238 LEU A N 1
ATOM 1755 C CA . LEU A 1 238 ? -9.065 -4.223 44.624 1.00 79.44 238 LEU A CA 1
ATOM 1756 C C . LEU A 1 238 ? -10.054 -3.161 45.133 1.00 79.44 238 LEU A C 1
ATOM 1758 O O . LEU A 1 238 ? -9.705 -2.315 45.950 1.00 79.44 238 LEU A O 1
ATOM 1762 N N . ALA A 1 239 ? -11.318 -3.224 44.706 1.00 82.12 239 ALA A N 1
ATOM 1763 C CA . ALA A 1 239 ? -12.372 -2.337 45.197 1.00 82.12 239 ALA A CA 1
ATOM 1764 C C . ALA A 1 239 ? -12.780 -2.622 46.654 1.00 82.12 239 ALA A C 1
ATOM 1766 O O . ALA A 1 239 ? -13.324 -1.736 47.316 1.00 82.12 239 ALA A O 1
ATOM 1767 N N . ALA A 1 240 ? -12.573 -3.842 47.152 1.00 83.31 240 ALA A N 1
ATOM 1768 C CA . ALA A 1 240 ? -12.790 -4.183 48.553 1.00 83.31 240 ALA A CA 1
ATOM 1769 C C . ALA A 1 240 ? -11.639 -3.664 49.426 1.00 83.31 240 ALA A C 1
ATOM 1771 O O . ALA A 1 240 ? -11.905 -3.056 50.460 1.00 83.31 240 ALA A O 1
ATOM 1772 N N . GLU A 1 241 ? -10.391 -3.816 48.978 1.00 84.38 241 GLU A N 1
ATOM 1773 C CA . GLU A 1 241 ? -9.200 -3.280 49.647 1.00 84.38 241 GLU A CA 1
ATOM 1774 C C . GLU A 1 241 ? -9.189 -1.750 49.676 1.00 84.38 241 GLU A C 1
ATOM 1776 O O . GLU A 1 241 ? -8.933 -1.165 50.728 1.00 84.38 241 GLU A O 1
ATOM 1781 N N . LEU A 1 242 ? -9.556 -1.090 48.573 1.00 81.56 242 LEU A N 1
ATOM 1782 C CA . LEU A 1 242 ? -9.674 0.373 48.521 1.00 81.56 242 LEU A CA 1
ATOM 1783 C C . LEU A 1 242 ? -10.753 0.891 49.486 1.00 81.56 242 LEU A C 1
ATOM 1785 O O . LEU A 1 242 ? -10.483 1.796 50.277 1.00 81.56 242 LEU A O 1
ATOM 1789 N N . ARG A 1 243 ? -11.919 0.226 49.542 1.00 77.94 243 ARG A N 1
ATOM 1790 C CA . ARG A 1 243 ? -12.961 0.536 50.539 1.00 77.94 243 ARG A CA 1
ATOM 1791 C C . ARG A 1 243 ? -12.483 0.341 51.973 1.00 77.94 243 ARG A C 1
ATOM 1793 O O . ARG A 1 243 ? -12.891 1.091 52.856 1.00 77.94 243 ARG A O 1
ATOM 1800 N N . GLN A 1 244 ? -11.648 -0.665 52.219 1.00 82.00 244 GLN A N 1
ATOM 1801 C CA . GLN A 1 244 ? -11.099 -0.941 53.545 1.00 82.00 244 GLN A CA 1
ATOM 1802 C C . GLN A 1 244 ? -10.059 0.109 53.965 1.00 82.00 244 GLN A C 1
ATOM 1804 O O . GLN A 1 244 ? -9.940 0.412 55.150 1.00 82.00 244 GLN A O 1
ATOM 1809 N N . GLN A 1 245 ? -9.358 0.701 52.995 1.00 84.75 245 GLN A N 1
ATOM 1810 C CA . GLN A 1 245 ? -8.433 1.822 53.185 1.00 84.75 245 GLN A CA 1
ATOM 1811 C C . GLN A 1 245 ? -9.134 3.194 53.219 1.00 84.75 245 GLN A C 1
ATOM 1813 O O . GLN A 1 245 ? -8.482 4.204 53.476 1.00 84.75 245 GLN A O 1
ATOM 1818 N N . GLY A 1 246 ? -10.459 3.232 53.036 1.00 61.12 246 GLY A N 1
ATOM 1819 C CA . GLY A 1 246 ? -11.278 4.435 53.195 1.00 61.12 246 GLY A CA 1
ATOM 1820 C C . GLY A 1 246 ? -11.268 5.383 51.995 1.00 61.12 246 GLY A C 1
ATOM 1821 O O . GLY A 1 246 ? -11.555 6.567 52.177 1.00 61.12 246 GLY A O 1
ATOM 1822 N N . ILE A 1 247 ? -10.945 4.873 50.800 1.00 51.94 247 ILE A N 1
ATOM 1823 C CA . ILE A 1 247 ? -10.988 5.605 49.524 1.00 51.94 247 ILE A CA 1
ATOM 1824 C C . ILE A 1 247 ? -12.086 5.032 48.624 1.00 51.94 247 ILE A C 1
ATOM 1826 O O . ILE A 1 247 ? -12.246 3.789 48.587 1.00 51.94 247 ILE A O 1
#

Solvent-accessible surface area (backbone atoms only — not comparable to full-atom values): 14853 Å² total; per-residue (Å²): 133,86,86,81,37,43,38,71,87,77,71,41,73,40,43,71,41,93,91,38,96,46,34,26,37,28,86,91,76,59,30,38,38,35,56,58,90,67,93,70,82,68,79,73,77,90,46,62,77,46,99,77,53,46,45,32,52,86,76,62,46,63,23,26,46,51,93,65,86,87,45,58,39,32,37,21,83,86,69,58,33,35,38,41,42,63,88,58,85,74,82,75,70,98,76,87,89,79,88,79,80,87,75,91,68,94,70,85,83,67,84,72,50,69,67,57,53,50,54,50,58,67,45,47,60,57,52,51,50,21,50,54,44,18,52,52,33,48,53,49,49,56,45,46,66,74,71,48,58,68,85,54,64,72,34,66,67,42,40,63,58,50,51,47,48,37,49,43,35,18,40,75,53,28,64,44,83,78,92,77,83,92,77,83,79,98,52,88,73,56,48,62,57,53,48,51,50,51,52,52,52,48,50,51,51,49,53,48,43,70,69,51,58,84,57,53,75,64,56,59,52,47,54,51,48,52,49,59,56,51,48,54,51,53,53,50,51,52,55,48,53,36,51,73,72,72,95

Sequence (247 aa):
MKMLFVCPRCHRILVPDAEQDSLYVCLPCGGSFRQQADALQEAVPTGELGQDALACPSCLQPMIDGPTTTQRLHHCGSCGGRWEEPLGPAPASPETASNQLPTTTESPVAPTSFAQQLMYGLSLPERLLRTVVGVSAGTLREAATMLVPHAFQDSVTYKVAVQNSLNFLTENVGGFASAELPAAGEESETAAGTYLAKKTVGNFVELAGMTLLPVSPLWLLAAVSDIAYGSSTYVKELAAELRQQGI

Radius of gyration: 28.84 Å; Cα contacts (8 Å, |Δi|>4): 213; chains: 1; bounding box: 66×54×88 Å

Foldseek 3Di:
DDDWFADQPPRDTWCQDPVDNQWTADPPQRKIKGFDPDPPCDDDPPADQDPPFGQHRPPRDTWGFDDDDPWGWTADPPRRMIMTGPPDPDDPDPPDDDDDDDDDDDDDDDPDPVVNVVVVVVCVVLLVQLQVQQVVLVVVVVCCVVPPDPVVCPDPCCCVPPVVVSCCSNCVRNVDDDPDDDDDDDDPPVCVVVVVVVVVVVVVVVVVCVVCVVDDPVVVVVVVVCCVVVVVVVVVVVVVVVVVVVD

Nearest PDB structures (foldseek):
  8iuh-assembly1_I  TM=3.690E-01  e=5.297E-01  Homo sapiens
  6gaw-assembly1_BY  TM=2.370E-01  e=2.281E+00  Sus scrofa

Secondary structure (DSSP, 8-state):
--PPPB-TTT-PBPEEPSS-TTEEE-TTT--EEE--SS------------TT-PBPTTT-PBPEE---SSSEEEE-TTT--EEEE-----PPPS-------------------HHHHHHHHHHHHHHHHHHHHHHHHHHHHHHHHHHS-HHHHT-HHHIIIIIHHHHHIIIIIS-PPP-S---S---TTHHHHHHHHHHHHHHHHHHHHHHHTTS-HHHHHHHHHHHHHHHHHHHHHHHHHHHHTT-

Mean predicted aligned error: 21.79 Å

pLDDT: mean 71.28, std 15.86, range [33.22, 91.56]